Protein AF-A0A7X7E496-F1 (afdb_monomer_lite)

Foldseek 3Di:
DDDCLAAVQVCCVVCLVVVLVVLLVVLQVCCVPVNQPDEDEAEAEPCLCSQQDQSHDVHRDHLLVSLVSLVSSLVSSCVSRVRYAYEYEDPQPDFPVVVVSNCVSVVCLPRHQAYEYDAAQQALPDQGGHDDPDPRGDGLLNCCVPRVHAYEYEHQAHPPGDGPAADCSCLDLVSQQVNLASRHDYYHYPHHDPCVVVSCVVSVVSHDDRPDDPPPPPPPPPVQVVDPVVQDQQWKKFKAFPVGHTPDIDGDDPCPVVVCPVPPDFDTTFMATPVGGNGDRDDDPPPDD

Secondary structure (DSSP, 8-state):
---HHHHHHHHHHHHHHHHHHHHHHHHHHHHHHH-SSS--EEEE-GGGGGGGSTTSTT-PPPHHHHHHHHHHHHHHHHHH-TT-EEEEEP-TTS-HHHHHHHHHHTTHHHH-SEEE--SSB--TTSSBSS--S-TTSPBHHHHHHHH---EEEEESB-GGG-B----GGGG-HHHHHHHHHTTEEEEEESS--TTHHHHHHHHGGGSPPPS--------------S-GGGSPTT-EEEEEETTS-EEEEEE--TTHHHHHHHHS-TTSEEEEETTEEE-----------

pLDDT: mean 82.3, std 18.89, range [28.7, 98.44]

Sequence (289 aa):
ANNLCKKGAGYIRNNRAKILNIYSTYAKGIANTYGSDKPVIWCMEPDYSQYTESTQEGGGISYADAGNLMSDIISTIKKDLPKSMFSMDISPWKDTTWQNNWFTALKLEQNFSFINTSGGSSKAASTYISDDWSNKLPTWAWVMKRWKKPVIADAGYGVNGSGTGHDANWDNVSNLNARITDGVIGVSQYNPKNDWSSTIKSIRSQLRTPGTCPSTSFNHHITIAPKVNQIKNGDLFELIDLKGRVIFSSTMTSNTIPFLQKHYPTGSFFIRSENGVVLQKISIQNNAR

Radius of gyration: 23.93 Å; chains: 1; bounding box: 46×76×45 Å

Structure (mmCIF, N/CA/C/O backbone):
data_AF-A0A7X7E496-F1
#
_entry.id   AF-A0A7X7E496-F1
#
loop_
_atom_site.group_PDB
_atom_site.id
_atom_site.type_symbol
_atom_site.label_atom_id
_atom_site.label_alt_id
_atom_site.label_comp_id
_atom_site.label_asym_id
_atom_site.label_entity_id
_atom_site.label_seq_id
_atom_site.pdbx_PDB_ins_code
_atom_site.Cartn_x
_atom_site.Cartn_y
_atom_site.Cartn_z
_atom_site.occupancy
_atom_site.B_iso_or_equiv
_atom_site.auth_seq_id
_atom_site.auth_comp_id
_atom_site.auth_asym_id
_atom_site.auth_atom_id
_atom_site.pdbx_PDB_model_num
ATOM 1 N N . ALA A 1 1 ? -26.693 17.382 5.753 1.00 49.75 1 ALA A N 1
ATOM 2 C CA . ALA A 1 1 ? -25.950 16.397 4.939 1.00 49.75 1 ALA A CA 1
ATOM 3 C C . ALA A 1 1 ? -24.981 15.617 5.829 1.00 49.75 1 ALA A C 1
ATOM 5 O O . ALA A 1 1 ? -24.241 16.239 6.583 1.00 49.75 1 ALA A O 1
ATOM 6 N N . ASN A 1 2 ? -25.018 14.282 5.794 1.00 55.31 2 ASN A N 1
ATOM 7 C CA . ASN A 1 2 ? -24.042 13.419 6.467 1.00 55.31 2 ASN A CA 1
ATOM 8 C C . ASN A 1 2 ? -22.942 13.078 5.460 1.00 55.31 2 ASN A C 1
ATOM 10 O O . ASN A 1 2 ? -23.141 12.192 4.637 1.00 55.31 2 ASN A O 1
ATOM 14 N N . ASN A 1 3 ? -21.817 13.795 5.491 1.00 79.38 3 ASN A N 1
ATOM 15 C CA . ASN A 1 3 ? -20.628 13.384 4.749 1.00 79.38 3 ASN A CA 1
ATOM 16 C C . ASN A 1 3 ? -19.552 12.904 5.731 1.00 79.38 3 ASN A C 1
ATOM 18 O O . ASN A 1 3 ? -19.416 13.427 6.841 1.00 79.38 3 ASN A O 1
ATOM 22 N N . LEU A 1 4 ? -18.805 11.873 5.338 1.00 84.31 4 LEU A N 1
ATOM 23 C CA . LEU A 1 4 ? -17.705 11.358 6.156 1.00 84.31 4 LEU A CA 1
ATOM 24 C C . LEU A 1 4 ? -16.524 12.339 6.191 1.00 84.31 4 LEU A C 1
ATOM 26 O O . LEU A 1 4 ? -15.750 12.310 7.139 1.00 84.31 4 LEU A O 1
ATOM 30 N N . CYS A 1 5 ? -16.458 13.281 5.245 1.00 84.62 5 CYS A N 1
ATOM 31 C CA . CYS A 1 5 ? -15.452 14.342 5.223 1.00 84.62 5 CYS A CA 1
ATOM 32 C C . CYS A 1 5 ? -15.505 15.247 6.462 1.00 84.62 5 CYS A C 1
ATOM 34 O O . CYS A 1 5 ? -14.471 15.756 6.866 1.00 84.62 5 CYS A O 1
ATOM 36 N N . LYS A 1 6 ? -16.680 15.454 7.076 1.00 89.50 6 LYS A N 1
ATOM 37 C CA . LYS A 1 6 ? -16.829 16.261 8.302 1.00 89.50 6 LYS A CA 1
ATOM 38 C C . LYS A 1 6 ? -17.225 15.449 9.528 1.00 89.50 6 LYS A C 1
ATOM 40 O O . LYS A 1 6 ? -16.908 15.848 10.639 1.00 89.50 6 LYS A O 1
ATOM 45 N N . LYS A 1 7 ? -17.931 14.328 9.355 1.00 93.69 7 LYS A N 1
ATOM 46 C CA . LYS A 1 7 ? -18.482 13.527 10.468 1.00 93.69 7 LYS A CA 1
ATOM 47 C C . LYS A 1 7 ? -17.851 12.140 10.600 1.00 93.69 7 LYS A C 1
ATOM 49 O O . LYS A 1 7 ? -18.351 11.311 11.364 1.00 93.69 7 LYS A O 1
ATOM 54 N N . GLY A 1 8 ? -16.779 11.858 9.863 1.00 94.12 8 GLY A N 1
ATOM 55 C CA . GLY A 1 8 ? -16.139 10.546 9.821 1.00 94.12 8 GLY A CA 1
ATOM 56 C C . GLY A 1 8 ? -15.550 10.123 11.166 1.00 94.12 8 GLY A C 1
ATOM 57 O O . GLY A 1 8 ? -15.771 8.992 11.597 1.00 94.12 8 GLY A O 1
ATOM 58 N N . ALA A 1 9 ? -14.910 11.043 11.895 1.00 95.88 9 ALA A N 1
ATOM 59 C CA . ALA A 1 9 ? -14.392 10.761 13.237 1.00 95.88 9 ALA A CA 1
ATOM 60 C C . ALA A 1 9 ? -15.509 10.363 14.219 1.00 95.88 9 ALA A C 1
ATOM 62 O O . ALA A 1 9 ? -15.407 9.353 14.919 1.00 95.88 9 ALA A O 1
ATOM 63 N N . GLY A 1 10 ? -16.615 11.116 14.233 1.00 95.56 10 GLY A N 1
ATOM 64 C CA . GLY A 1 10 ? -17.798 10.788 15.033 1.00 95.56 10 GLY A CA 1
ATOM 65 C C . GLY A 1 10 ? -18.425 9.449 14.633 1.00 95.56 10 GLY A C 1
ATOM 66 O O . GLY A 1 10 ? -18.800 8.655 15.498 1.00 95.56 10 GLY A O 1
ATOM 67 N N . TYR A 1 11 ? -18.479 9.150 13.331 1.00 95.12 11 TYR A N 1
ATOM 68 C CA . TYR A 1 11 ? -18.955 7.858 12.843 1.00 95.12 11 TYR A CA 1
ATOM 69 C C . TYR A 1 11 ? -18.092 6.704 13.360 1.00 95.12 11 TYR A C 1
ATOM 71 O O . TYR A 1 11 ? -18.645 5.728 13.869 1.00 95.12 11 TYR A O 1
ATOM 79 N N . ILE A 1 12 ? -16.763 6.827 13.288 1.00 95.69 12 ILE A N 1
ATOM 80 C CA . ILE A 1 12 ? -15.816 5.820 13.784 1.00 95.69 12 ILE A CA 1
ATOM 81 C C . ILE A 1 12 ? -16.030 5.545 15.273 1.00 95.69 12 ILE A C 1
ATOM 83 O O . ILE A 1 12 ? -16.186 4.383 15.655 1.00 95.69 12 ILE A O 1
ATOM 87 N N . ARG A 1 13 ? -16.095 6.598 16.100 1.00 94.69 13 ARG A N 1
ATOM 88 C CA . ARG A 1 13 ? -16.313 6.473 17.553 1.00 94.69 13 ARG A CA 1
ATOM 89 C C . ARG A 1 13 ? -17.581 5.678 17.869 1.00 94.69 13 ARG A C 1
ATOM 91 O O . ARG A 1 13 ? -17.553 4.785 18.707 1.00 94.69 13 ARG A O 1
ATOM 98 N N . ASN A 1 14 ? -18.662 5.951 17.141 1.00 96.38 14 ASN A N 1
ATOM 99 C CA . ASN A 1 14 ? -19.983 5.393 17.434 1.00 96.38 14 ASN A CA 1
ATOM 100 C C . ASN A 1 14 ? -20.280 4.063 16.720 1.00 96.38 14 ASN A C 1
ATOM 102 O O . ASN A 1 14 ? -21.251 3.390 17.059 1.00 96.38 14 ASN A O 1
ATOM 106 N N . ASN A 1 15 ? -19.495 3.679 15.707 1.00 96.19 15 ASN A N 1
ATOM 107 C CA . ASN A 1 15 ? -19.813 2.540 14.836 1.00 96.19 15 ASN A CA 1
ATOM 108 C C . ASN A 1 15 ? -18.640 1.571 14.640 1.00 96.19 15 ASN A C 1
ATOM 110 O O . ASN A 1 15 ? -18.662 0.783 13.693 1.00 96.19 15 ASN A O 1
ATOM 114 N N . ARG A 1 16 ? -17.644 1.570 15.536 1.00 95.62 16 ARG A N 1
ATOM 115 C CA . ARG A 1 16 ? -16.479 0.668 15.462 1.00 95.62 16 ARG A CA 1
ATOM 116 C C . ARG A 1 16 ? -16.876 -0.792 15.210 1.00 95.62 16 ARG A C 1
ATOM 118 O O . ARG A 1 16 ? -16.369 -1.404 14.279 1.00 95.62 16 ARG A O 1
ATOM 125 N N . ALA A 1 17 ? -17.843 -1.322 15.962 1.00 97.06 17 ALA A N 1
ATOM 126 C CA . ALA A 1 17 ? -18.319 -2.698 15.787 1.00 97.06 17 ALA A CA 1
ATOM 127 C C . ALA A 1 17 ? -18.897 -2.962 14.383 1.00 97.06 17 ALA A C 1
ATOM 129 O O . ALA A 1 17 ? -18.631 -4.008 13.794 1.00 97.06 17 ALA A O 1
ATOM 130 N N . LYS A 1 18 ? -19.635 -2.000 13.810 1.00 97.50 18 LYS A N 1
ATOM 131 C CA . LYS A 1 18 ? -20.167 -2.119 12.444 1.00 97.50 18 LYS A CA 1
ATOM 132 C C . LYS A 1 18 ? -19.045 -2.130 11.409 1.00 97.50 18 LYS A C 1
ATOM 134 O O . LYS A 1 18 ? -19.090 -2.940 10.491 1.00 97.50 18 LYS A O 1
ATOM 139 N N . ILE A 1 19 ? -18.034 -1.273 11.579 1.00 95.81 19 ILE A N 1
ATOM 140 C CA . ILE A 1 19 ? -16.851 -1.232 10.706 1.00 95.81 19 ILE A CA 1
ATOM 141 C C . ILE A 1 19 ? -16.157 -2.599 10.710 1.00 95.81 19 ILE A C 1
ATOM 143 O O . ILE A 1 19 ? -15.935 -3.177 9.649 1.00 95.81 19 ILE A O 1
ATOM 147 N N . LEU A 1 20 ? -15.883 -3.159 11.892 1.00 97.62 20 LEU A N 1
ATOM 148 C CA . LEU A 1 20 ? -15.247 -4.475 12.009 1.00 97.62 20 LEU A CA 1
ATOM 149 C C . LEU A 1 20 ? -16.110 -5.592 11.404 1.00 97.62 20 LEU A C 1
ATOM 151 O O . LEU A 1 20 ? -15.587 -6.469 10.721 1.00 97.62 20 LEU A O 1
ATOM 155 N N . ASN A 1 21 ? -17.433 -5.542 11.581 1.00 97.56 21 ASN A N 1
ATOM 156 C CA . ASN A 1 21 ? -18.337 -6.528 10.989 1.00 97.56 21 ASN A CA 1
ATOM 157 C C . ASN A 1 21 ? -18.312 -6.516 9.449 1.00 97.56 21 ASN A C 1
ATOM 159 O O . ASN A 1 21 ? -18.389 -7.579 8.831 1.00 97.56 21 ASN A O 1
ATOM 163 N N . ILE A 1 22 ? -18.159 -5.344 8.823 1.00 97.31 22 ILE A N 1
ATOM 164 C CA . ILE A 1 22 ? -17.999 -5.234 7.363 1.00 97.31 22 ILE A CA 1
ATOM 165 C C . ILE A 1 22 ? -16.724 -5.960 6.917 1.00 97.31 22 ILE A C 1
ATOM 167 O O . ILE A 1 22 ? -16.785 -6.815 6.035 1.00 97.31 22 ILE A O 1
ATOM 171 N N . TYR A 1 23 ? -15.590 -5.702 7.574 1.00 97.81 23 TYR A N 1
ATOM 172 C CA . TYR A 1 23 ? -14.334 -6.386 7.251 1.00 97.81 23 TYR A CA 1
ATOM 173 C C . TYR A 1 23 ? -14.397 -7.899 7.497 1.00 97.81 23 TYR A C 1
ATOM 175 O O . TYR A 1 23 ? -13.889 -8.662 6.677 1.00 97.81 23 TYR A O 1
ATOM 183 N N . SER A 1 24 ? -15.067 -8.356 8.562 1.00 97.81 24 SER A N 1
ATOM 184 C CA . SER A 1 24 ? -15.310 -9.794 8.773 1.00 97.81 24 SER A CA 1
ATOM 185 C C . SER A 1 24 ? -16.162 -10.3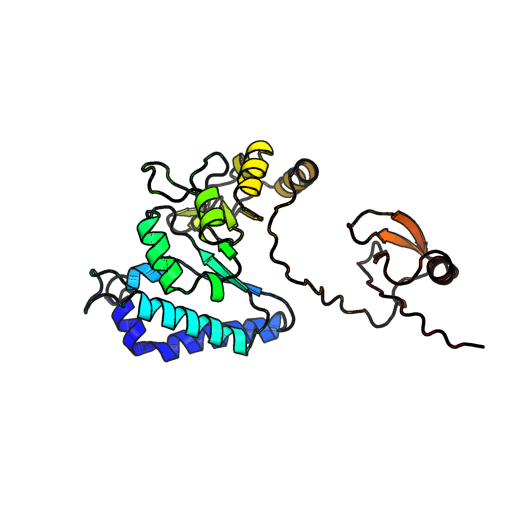93 7.653 1.00 97.81 24 SER A C 1
ATOM 187 O O . SER A 1 24 ? -15.866 -11.482 7.173 1.00 97.81 24 SER A O 1
ATOM 189 N N . THR A 1 25 ? -17.191 -9.678 7.191 1.00 98.00 25 THR A N 1
ATOM 190 C CA . THR A 1 25 ? -18.055 -10.142 6.096 1.00 98.00 25 THR A CA 1
ATOM 191 C C . THR A 1 25 ? -17.259 -10.321 4.803 1.00 98.00 25 THR A C 1
ATOM 193 O O . THR A 1 25 ? -17.363 -11.366 4.160 1.00 98.00 25 THR A O 1
ATOM 196 N N . TYR A 1 26 ? -16.407 -9.354 4.450 1.00 97.75 26 TYR A N 1
ATOM 197 C CA . TYR A 1 26 ? -15.527 -9.473 3.285 1.00 97.75 26 TYR A CA 1
ATOM 198 C C . TYR A 1 26 ? -14.505 -10.602 3.436 1.00 97.75 26 TYR A C 1
ATOM 200 O O . TYR A 1 26 ? -14.337 -11.393 2.508 1.00 97.75 26 TYR A O 1
ATOM 208 N N . ALA A 1 27 ? -13.873 -10.734 4.605 1.00 97.56 27 ALA A N 1
ATOM 209 C CA . ALA A 1 27 ? -12.912 -11.804 4.857 1.00 97.56 27 ALA A CA 1
ATOM 210 C C . ALA A 1 27 ? -13.552 -13.197 4.719 1.00 97.56 27 ALA A C 1
ATOM 212 O O . ALA A 1 27 ? -12.986 -14.061 4.052 1.00 97.56 27 ALA A O 1
ATOM 213 N N . LYS A 1 28 ? -14.768 -13.394 5.247 1.00 96.44 28 LYS A N 1
ATOM 214 C CA . LYS A 1 28 ? -15.547 -14.634 5.076 1.00 96.44 28 LYS A CA 1
ATOM 215 C C . LYS A 1 28 ? -15.914 -14.901 3.623 1.00 96.44 28 LYS A C 1
ATOM 217 O O . LYS A 1 28 ? -15.778 -16.029 3.160 1.00 96.44 28 LYS A O 1
ATOM 222 N N . GLY A 1 29 ? -16.356 -13.879 2.891 1.00 95.25 29 GLY A N 1
ATOM 223 C CA . GLY A 1 29 ? -16.684 -14.012 1.469 1.00 95.25 29 GLY A CA 1
ATOM 224 C C . GLY A 1 29 ? -15.482 -14.468 0.638 1.00 95.25 29 GLY A C 1
ATOM 225 O O . GLY A 1 29 ? -15.593 -15.393 -0.170 1.00 95.25 29 GLY A O 1
ATOM 226 N N . ILE A 1 30 ? -14.313 -13.877 0.895 1.00 94.88 30 ILE A N 1
ATOM 227 C CA . ILE A 1 30 ? -13.053 -14.280 0.265 1.00 94.88 30 ILE A CA 1
ATOM 228 C C . ILE A 1 30 ? -12.668 -15.697 0.698 1.00 94.88 30 ILE A C 1
ATOM 230 O O . ILE A 1 30 ? -12.356 -16.510 -0.166 1.00 94.88 30 ILE A O 1
ATOM 234 N N . ALA A 1 31 ? -12.741 -16.034 1.990 1.00 94.81 31 ALA A N 1
ATOM 235 C CA . ALA A 1 31 ? -12.416 -17.375 2.480 1.00 94.81 31 ALA A CA 1
ATOM 236 C C . ALA A 1 31 ? -13.284 -18.455 1.812 1.00 94.81 31 ALA A C 1
ATOM 238 O O . ALA A 1 31 ? -12.762 -19.484 1.387 1.00 94.81 31 ALA A O 1
ATOM 239 N N . ASN A 1 32 ? -14.581 -18.186 1.642 1.00 92.56 32 ASN A N 1
ATOM 240 C CA . ASN A 1 32 ? -15.525 -19.095 0.990 1.00 92.56 32 ASN A CA 1
ATOM 241 C C . ASN A 1 32 ? -15.266 -19.261 -0.516 1.00 92.56 32 ASN A C 1
ATOM 243 O O . ASN A 1 32 ? -15.559 -20.318 -1.067 1.00 92.56 32 ASN A O 1
ATOM 247 N N . THR A 1 33 ? -14.739 -18.231 -1.186 1.00 93.88 33 THR A N 1
ATOM 248 C CA . THR A 1 33 ? -14.566 -18.227 -2.651 1.00 93.88 33 THR A CA 1
ATOM 249 C C . THR A 1 33 ? -13.158 -18.642 -3.080 1.00 93.88 33 THR A C 1
ATOM 251 O O . THR A 1 33 ? -12.982 -19.399 -4.030 1.00 93.88 33 THR A O 1
ATOM 254 N N . TYR A 1 34 ? -12.137 -18.129 -2.397 1.00 90.62 34 TYR A N 1
ATOM 255 C CA . TYR A 1 34 ? -10.726 -18.272 -2.759 1.00 90.62 34 TYR A CA 1
ATOM 256 C C . TYR A 1 34 ? -9.971 -19.278 -1.875 1.00 90.62 34 TYR A C 1
ATOM 258 O O . TYR A 1 34 ? -8.920 -19.791 -2.281 1.00 90.62 34 TYR A O 1
ATOM 266 N N . GLY A 1 35 ? -10.527 -19.590 -0.700 1.00 91.75 35 GLY A N 1
ATOM 267 C CA . GLY A 1 35 ? -9.878 -20.356 0.360 1.00 91.75 35 GLY A CA 1
ATOM 268 C C . GLY A 1 35 ? -9.180 -19.459 1.387 1.00 91.75 35 GLY A C 1
ATOM 269 O O . GLY A 1 35 ? -8.874 -18.295 1.129 1.00 91.75 35 GLY A O 1
ATOM 270 N N . SER A 1 36 ? -8.918 -20.013 2.571 1.00 91.88 36 SER A N 1
ATOM 271 C CA . SER A 1 36 ? -8.208 -19.343 3.675 1.00 91.88 36 SER A CA 1
ATOM 272 C C . SER A 1 36 ? -6.734 -19.757 3.797 1.00 91.88 36 SER A C 1
ATOM 274 O O . SER A 1 36 ? -5.974 -19.193 4.589 1.00 91.88 36 SER A O 1
ATOM 276 N N . ASP A 1 37 ? -6.307 -20.736 2.999 1.00 87.31 37 ASP A N 1
ATOM 277 C CA . ASP A 1 37 ? -4.960 -21.304 2.976 1.00 87.31 37 ASP A CA 1
ATOM 278 C C . ASP A 1 37 ? -4.016 -20.601 1.988 1.00 87.31 37 ASP A C 1
ATOM 280 O O . ASP A 1 37 ? -2.817 -20.908 1.966 1.00 87.31 37 ASP A O 1
ATOM 284 N N . LYS A 1 38 ? -4.529 -19.647 1.209 1.00 84.00 38 LYS A N 1
ATOM 285 C CA . LYS A 1 38 ? -3.768 -18.835 0.257 1.00 84.00 38 LYS A CA 1
ATOM 286 C C . LYS A 1 38 ? -3.595 -17.407 0.773 1.00 84.00 38 LYS A C 1
ATOM 288 O O . LYS A 1 38 ? -4.498 -16.870 1.413 1.00 84.00 38 LYS A O 1
ATOM 293 N N . PRO A 1 39 ? -2.448 -16.769 0.491 1.00 89.19 39 PRO A N 1
ATOM 294 C CA . PRO A 1 39 ? -2.267 -15.371 0.831 1.00 89.19 39 PRO A CA 1
ATOM 295 C C . PRO A 1 39 ? -3.176 -14.478 -0.018 1.00 89.19 39 PRO A C 1
ATOM 297 O O . PRO A 1 39 ? -3.293 -14.659 -1.230 1.00 89.19 39 PRO A O 1
ATOM 300 N N . VAL A 1 40 ? -3.766 -13.482 0.635 1.00 93.62 40 VAL A N 1
ATOM 301 C CA . VAL A 1 40 ? -4.489 -12.365 0.016 1.00 93.62 40 VAL A CA 1
ATOM 302 C C . VAL A 1 40 ? -3.820 -11.087 0.499 1.00 93.62 40 VAL A C 1
ATOM 304 O O . VAL A 1 40 ? -3.554 -10.956 1.694 1.00 93.62 40 VAL A O 1
ATOM 307 N N . ILE A 1 41 ? -3.512 -10.169 -0.415 1.00 94.00 41 ILE A N 1
ATOM 308 C CA . ILE A 1 41 ? -2.965 -8.859 -0.057 1.00 94.00 41 ILE A CA 1
ATOM 309 C C . ILE A 1 41 ? -4.133 -7.883 0.052 1.00 94.00 41 ILE A C 1
ATOM 311 O O . ILE A 1 41 ? -4.839 -7.648 -0.924 1.00 94.00 41 ILE A O 1
ATOM 315 N N . TRP A 1 42 ? -4.328 -7.325 1.242 1.00 95.50 42 TRP A N 1
ATOM 316 C CA . TRP A 1 42 ? -5.276 -6.244 1.484 1.00 95.50 42 TRP A CA 1
ATOM 317 C C . TRP A 1 42 ? -4.549 -4.909 1.346 1.00 95.50 42 TRP A C 1
ATOM 319 O O . TRP A 1 42 ? -3.677 -4.599 2.160 1.00 95.50 42 TRP A O 1
ATOM 329 N N . CYS A 1 43 ? -4.888 -4.143 0.312 1.00 92.62 43 CYS A N 1
ATOM 330 C CA . CYS A 1 43 ? -4.394 -2.780 0.125 1.00 92.62 43 CYS A CA 1
ATOM 331 C C . CYS A 1 43 ? -5.260 -1.818 0.943 1.00 92.62 43 CYS A C 1
ATOM 333 O O . CYS A 1 43 ? -6.471 -1.744 0.741 1.00 92.62 43 CYS A O 1
ATOM 335 N N . MET A 1 44 ? -4.644 -1.132 1.900 1.00 92.50 44 MET A N 1
ATOM 336 C CA . MET A 1 44 ? -5.314 -0.275 2.872 1.00 92.50 44 MET A CA 1
ATOM 337 C C . MET A 1 44 ? -5.070 1.194 2.521 1.00 92.50 44 MET A C 1
ATOM 339 O O . MET A 1 44 ? -3.923 1.605 2.371 1.00 92.50 44 MET A O 1
ATOM 343 N N . GLU A 1 45 ? -6.146 1.974 2.437 1.00 83.81 45 GLU A N 1
ATOM 344 C CA . GLU A 1 45 ? -6.110 3.386 2.031 1.00 83.81 45 GLU A CA 1
ATOM 345 C C . GLU A 1 45 ? -5.532 4.319 3.117 1.00 83.81 45 GLU A C 1
ATOM 347 O O . GLU A 1 45 ? -5.845 4.148 4.307 1.00 83.81 45 GLU A O 1
ATOM 352 N N . PRO A 1 46 ? -4.769 5.367 2.746 1.00 76.31 46 PRO A N 1
ATOM 353 C CA . PRO A 1 46 ? -4.153 6.290 3.694 1.00 76.31 46 PRO A CA 1
ATOM 354 C C . PRO A 1 46 ? -5.084 7.457 4.037 1.00 76.31 46 PRO A C 1
ATOM 356 O O . PRO A 1 46 ? -4.893 8.132 5.055 1.00 76.31 46 PRO A O 1
ATOM 359 N N . ASP A 1 47 ? -6.136 7.652 3.237 1.00 77.62 47 ASP A N 1
ATOM 360 C CA . ASP A 1 47 ? -7.238 8.589 3.439 1.00 77.62 47 ASP A CA 1
ATOM 361 C C . ASP A 1 47 ? -7.929 8.377 4.784 1.00 77.62 47 ASP A C 1
ATOM 363 O O . ASP A 1 47 ? -8.641 9.251 5.270 1.00 77.62 47 ASP A O 1
ATOM 367 N N . TYR A 1 48 ? -7.671 7.254 5.455 1.00 83.31 48 TYR A N 1
ATOM 368 C CA . TYR A 1 48 ? -8.026 7.055 6.852 1.00 83.31 48 TYR A CA 1
ATOM 369 C C . TYR A 1 48 ? -7.495 8.155 7.787 1.00 83.31 48 TYR A C 1
ATOM 371 O O . TYR A 1 48 ? -8.124 8.482 8.796 1.00 83.31 48 TYR A O 1
ATOM 379 N N . SER A 1 49 ? -6.364 8.765 7.436 1.00 90.88 49 SER A N 1
ATOM 380 C CA . SER A 1 49 ? -5.788 9.889 8.167 1.00 90.88 49 SER A CA 1
ATOM 381 C C . SER A 1 49 ? -6.676 11.136 8.168 1.00 90.88 49 SER A C 1
ATOM 383 O O . SER A 1 49 ? -6.611 11.906 9.126 1.00 90.88 49 SER A O 1
ATOM 385 N N . GLN A 1 50 ? -7.580 11.307 7.195 1.00 91.69 50 GLN A N 1
ATOM 386 C CA . GLN A 1 50 ? -8.509 12.446 7.151 1.00 91.69 50 GLN A CA 1
ATOM 387 C C . GLN A 1 50 ? -9.401 12.516 8.404 1.00 91.69 50 GLN A C 1
ATOM 389 O O . GLN A 1 50 ? -9.811 13.587 8.849 1.00 91.69 50 GLN A O 1
ATOM 394 N N . TYR A 1 51 ? -9.674 11.366 9.028 1.00 94.31 51 TYR A N 1
ATOM 395 C CA . TYR A 1 51 ? -10.494 11.289 10.236 1.00 94.31 51 TYR A CA 1
ATOM 396 C C . TYR A 1 51 ? -9.746 11.730 11.496 1.00 94.31 51 TYR A C 1
ATOM 398 O O . TYR A 1 51 ? -10.353 11.837 12.561 1.00 94.31 51 TYR A O 1
ATOM 406 N N . THR A 1 52 ? -8.445 11.998 11.384 1.00 95.06 52 THR A N 1
ATOM 407 C CA . THR A 1 52 ? -7.621 12.566 12.458 1.00 95.06 52 THR A CA 1
ATOM 408 C C . THR A 1 52 ? -7.527 14.088 12.400 1.00 95.06 52 THR A C 1
ATOM 410 O O . THR A 1 52 ? -7.027 14.712 13.333 1.00 95.06 52 THR A O 1
ATOM 413 N N . GLU A 1 53 ? -8.014 14.704 11.322 1.00 93.25 53 GLU A N 1
ATOM 414 C CA . GLU A 1 53 ? -7.916 16.145 11.126 1.00 93.25 53 GLU A CA 1
ATOM 415 C C . GLU A 1 53 ? -8.822 16.920 12.092 1.00 93.25 53 GLU A C 1
ATOM 417 O O . GLU A 1 53 ? -9.926 16.496 12.442 1.00 93.25 53 GLU A O 1
ATOM 422 N N . SER A 1 54 ? -8.375 18.110 12.502 1.00 93.75 54 SER A N 1
ATOM 423 C CA . SER A 1 54 ? -9.149 19.016 13.363 1.00 93.75 54 SER A CA 1
ATOM 424 C C . SER A 1 54 ? -10.417 19.560 12.694 1.00 93.75 54 SER A C 1
ATOM 426 O O . SER A 1 54 ? -11.293 20.080 13.378 1.00 93.75 54 SER A O 1
ATOM 428 N N . THR A 1 55 ? -10.529 19.416 11.372 1.00 93.25 55 THR A N 1
ATOM 429 C CA . THR A 1 55 ? -11.688 19.791 10.550 1.00 93.25 55 THR A CA 1
ATOM 430 C C . THR A 1 55 ? -12.905 18.884 10.769 1.00 93.25 55 THR A C 1
ATOM 432 O O . THR A 1 55 ? -14.005 19.226 10.329 1.00 93.25 55 THR A O 1
ATOM 435 N N . GLN A 1 56 ? -12.739 17.749 11.457 1.00 95.44 56 GLN A N 1
ATOM 436 C CA . GLN A 1 56 ? -13.839 16.868 11.841 1.00 95.44 56 GLN A CA 1
ATOM 437 C C . GLN A 1 56 ? -14.719 17.512 12.924 1.00 95.44 56 GLN A C 1
ATOM 439 O O . GLN A 1 56 ? -14.235 18.055 13.918 1.00 95.44 56 GLN A O 1
ATOM 444 N N . GLU A 1 57 ? -16.036 17.389 12.780 1.00 93.75 57 GLU A N 1
ATOM 445 C CA . GLU A 1 57 ? -17.008 17.797 13.791 1.00 93.75 57 GLU A CA 1
ATOM 446 C C . GLU A 1 57 ? -16.806 16.990 15.085 1.00 93.75 57 GLU A C 1
ATOM 448 O O . GLU A 1 57 ? -16.760 15.756 15.076 1.00 93.75 57 GLU A O 1
ATOM 453 N N . GLY A 1 58 ? -16.671 17.695 16.212 1.00 92.62 58 GLY A N 1
ATOM 454 C CA . GLY A 1 58 ? -16.304 17.082 17.494 1.00 92.62 58 GLY A CA 1
ATOM 455 C C . GLY A 1 58 ? -14.829 16.664 17.586 1.00 92.62 58 GLY A C 1
ATOM 456 O O . GLY A 1 58 ? -14.473 15.896 18.478 1.00 92.62 58 GLY A O 1
ATOM 457 N N . GLY A 1 59 ? -13.984 17.147 16.670 1.00 95.19 59 GLY A N 1
ATOM 458 C CA . GLY A 1 59 ? -12.551 16.870 16.604 1.00 95.19 59 GLY A CA 1
ATOM 459 C C . GLY A 1 59 ? -12.220 15.526 15.952 1.00 95.19 59 GLY A C 1
ATOM 460 O O . GLY A 1 59 ? -12.985 14.557 16.041 1.00 95.19 59 GLY A O 1
ATOM 461 N N . GLY A 1 60 ? -11.051 15.453 15.313 1.00 96.06 60 GLY A N 1
ATOM 462 C CA . GLY A 1 60 ? -10.508 14.218 14.748 1.00 96.06 60 GLY A CA 1
ATOM 463 C C . GLY A 1 60 ? -10.203 13.165 15.817 1.00 96.06 60 GLY A C 1
ATOM 464 O O . GLY A 1 60 ? -10.039 13.484 16.998 1.00 96.06 60 GLY A O 1
ATOM 465 N N . ILE A 1 61 ? -10.166 11.889 15.431 1.00 96.38 61 ILE A N 1
ATOM 466 C CA . ILE A 1 61 ? -9.633 10.835 16.308 1.00 96.38 61 ILE A CA 1
ATOM 467 C C . ILE A 1 61 ? -8.115 10.996 16.444 1.00 96.38 61 ILE A C 1
ATOM 469 O O . ILE A 1 61 ? -7.455 11.510 15.541 1.00 96.38 61 ILE A O 1
ATOM 473 N N . SER A 1 62 ? -7.539 10.550 17.559 1.00 96.25 62 SER A N 1
ATOM 474 C CA . SER A 1 62 ? -6.083 10.592 17.703 1.00 96.25 62 SER A CA 1
ATOM 475 C C . SER A 1 62 ? -5.407 9.613 16.732 1.00 96.25 62 SER A C 1
ATOM 477 O O . SER A 1 62 ? -6.009 8.632 16.286 1.00 96.25 62 SER A O 1
ATOM 479 N N . TYR A 1 63 ? -4.121 9.826 16.438 1.00 95.75 63 TYR A N 1
ATOM 480 C CA . TYR A 1 63 ? -3.332 8.863 15.657 1.00 95.75 63 TYR A CA 1
ATOM 481 C C . TYR A 1 63 ? -3.296 7.487 16.340 1.00 95.75 63 TYR A C 1
ATOM 483 O O . TYR A 1 63 ? -3.369 6.459 15.669 1.00 95.75 63 TYR A O 1
ATOM 491 N N . ALA A 1 64 ? -3.252 7.459 17.676 1.00 95.75 64 ALA A N 1
ATOM 492 C CA . ALA A 1 64 ? -3.302 6.223 18.449 1.00 95.75 64 ALA A CA 1
ATOM 493 C C . ALA A 1 64 ? -4.636 5.478 18.258 1.00 95.75 64 ALA A C 1
ATOM 495 O O . ALA A 1 64 ? -4.636 4.266 18.043 1.00 95.75 64 ALA A O 1
ATOM 496 N N . ASP A 1 65 ? -5.766 6.190 18.261 1.00 96.06 65 ASP A N 1
ATOM 497 C CA . ASP A 1 65 ? -7.085 5.589 18.021 1.00 96.06 65 ASP A CA 1
ATOM 498 C C . ASP A 1 65 ? -7.214 5.036 16.601 1.00 96.06 65 ASP A C 1
ATOM 500 O O . ASP A 1 65 ? -7.756 3.941 16.412 1.00 96.06 65 ASP A O 1
ATOM 504 N N . ALA A 1 66 ? -6.680 5.761 15.611 1.00 95.69 66 ALA A N 1
ATOM 505 C CA . ALA A 1 66 ? -6.613 5.300 14.227 1.00 95.69 66 ALA A CA 1
ATOM 506 C C . ALA A 1 66 ? -5.768 4.019 14.106 1.00 95.69 66 ALA A C 1
ATOM 508 O O . ALA A 1 66 ? -6.210 3.041 13.501 1.00 95.69 66 ALA A O 1
ATOM 509 N N . GLY A 1 67 ? -4.600 3.980 14.754 1.00 95.31 67 GLY A N 1
ATOM 510 C CA . GLY A 1 67 ? -3.732 2.803 14.812 1.00 95.31 67 GLY A CA 1
ATOM 511 C C . GLY A 1 67 ? -4.364 1.597 15.507 1.00 95.31 67 GLY A C 1
ATOM 512 O O . GLY A 1 67 ? -4.249 0.462 15.030 1.00 95.31 67 GLY A O 1
ATOM 513 N N . ASN A 1 68 ? -5.093 1.828 16.600 1.00 96.12 68 ASN A N 1
ATOM 514 C CA . ASN A 1 68 ? -5.852 0.783 17.282 1.00 96.12 68 ASN A CA 1
ATOM 515 C C . ASN A 1 68 ? -6.962 0.234 16.381 1.00 96.12 68 ASN A C 1
ATOM 517 O O . ASN A 1 68 ? -7.164 -0.974 16.326 1.00 96.12 68 ASN A O 1
ATOM 521 N N . LEU A 1 69 ? -7.683 1.094 15.656 1.00 96.38 69 LEU A N 1
ATOM 522 C CA . LEU A 1 69 ? -8.723 0.641 14.728 1.00 96.38 69 LEU A CA 1
ATOM 523 C C . LEU A 1 69 ? -8.145 -0.150 13.557 1.00 96.38 69 LEU A C 1
ATOM 525 O O . LEU A 1 69 ? -8.663 -1.214 13.232 1.00 96.38 69 LEU A O 1
ATOM 529 N N . MET A 1 70 ? -7.032 0.300 12.982 1.00 96.94 70 MET A N 1
ATOM 530 C CA . MET A 1 70 ? -6.332 -0.461 11.947 1.00 96.94 70 MET A CA 1
ATOM 531 C C . MET A 1 70 ? -5.902 -1.847 12.455 1.00 96.94 70 MET A C 1
ATOM 533 O O . MET A 1 70 ? -6.106 -2.852 11.777 1.00 96.94 70 MET A O 1
ATOM 537 N N . SER A 1 71 ? -5.385 -1.924 13.685 1.00 96.62 71 SER A N 1
ATOM 538 C CA . SER A 1 71 ? -5.010 -3.197 14.318 1.00 96.62 71 SER A CA 1
ATOM 539 C C . SER A 1 71 ? -6.218 -4.125 14.525 1.00 96.62 71 SER A C 1
ATOM 541 O O . SER A 1 71 ? -6.117 -5.329 14.276 1.00 96.62 71 SER A O 1
ATOM 543 N N . ASP A 1 72 ? -7.372 -3.581 14.920 1.00 97.38 72 ASP A N 1
ATOM 544 C CA . ASP A 1 72 ? -8.614 -4.350 15.066 1.00 97.38 72 ASP A CA 1
ATOM 545 C C . ASP A 1 72 ? -9.142 -4.853 13.718 1.00 97.38 72 ASP A C 1
ATOM 547 O O . ASP A 1 72 ? -9.607 -5.991 13.630 1.00 97.38 72 ASP A O 1
ATOM 551 N N . ILE A 1 73 ? -9.054 -4.036 12.663 1.00 97.81 73 ILE A N 1
ATOM 552 C CA . ILE A 1 73 ? -9.436 -4.417 11.295 1.00 97.81 73 ILE A CA 1
ATOM 553 C C . ILE A 1 73 ? -8.572 -5.588 10.823 1.00 97.81 73 ILE A C 1
ATOM 555 O O . ILE A 1 73 ? -9.107 -6.628 10.437 1.00 97.81 73 ILE A O 1
ATOM 559 N N . ILE A 1 74 ? -7.246 -5.464 10.933 1.00 97.50 74 ILE A N 1
ATOM 560 C CA . ILE A 1 74 ? -6.291 -6.517 10.557 1.00 97.50 74 ILE A CA 1
ATOM 561 C C . ILE A 1 74 ? -6.559 -7.800 11.343 1.00 97.50 74 ILE A C 1
ATOM 563 O O . ILE A 1 74 ? -6.644 -8.883 10.762 1.00 97.50 74 ILE A O 1
ATOM 567 N N . SER A 1 75 ? -6.742 -7.686 12.660 1.00 98.00 75 SER A N 1
ATOM 568 C CA . SER A 1 75 ? -7.041 -8.834 13.522 1.00 98.00 75 SER A CA 1
ATOM 569 C C . SER A 1 75 ? -8.370 -9.488 13.153 1.00 98.00 75 SER A C 1
ATOM 5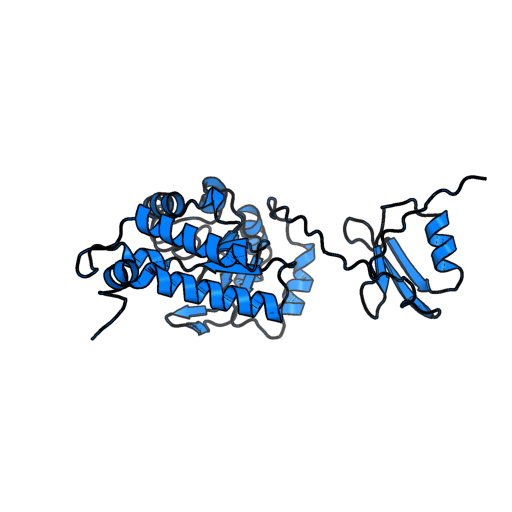71 O O . SER A 1 75 ? -8.487 -10.708 13.189 1.00 98.00 75 SER A O 1
ATOM 573 N N . THR A 1 76 ? -9.368 -8.694 12.767 1.00 98.44 76 THR A N 1
ATOM 574 C CA . THR A 1 76 ? -10.677 -9.190 12.331 1.00 98.44 76 THR A CA 1
ATOM 575 C C . THR A 1 76 ? -10.573 -9.961 11.022 1.00 98.44 76 THR A C 1
ATOM 577 O O . THR A 1 76 ? -11.097 -11.067 10.941 1.00 98.44 76 THR A O 1
ATOM 580 N N . ILE A 1 77 ? -9.847 -9.434 10.035 1.00 98.25 77 ILE A N 1
ATOM 581 C CA . ILE A 1 77 ? -9.617 -10.107 8.749 1.00 98.25 77 ILE A CA 1
ATOM 582 C C . ILE A 1 77 ? -8.862 -11.426 8.954 1.00 98.25 77 ILE A C 1
ATOM 584 O O . ILE A 1 77 ? -9.236 -12.456 8.393 1.00 98.25 77 ILE A O 1
ATOM 588 N N . LYS A 1 78 ? -7.822 -11.423 9.798 1.00 96.56 78 LYS A N 1
ATOM 589 C CA . LYS A 1 78 ? -6.992 -12.609 10.055 1.00 96.56 78 LYS A CA 1
ATOM 590 C C . LYS A 1 78 ? -7.730 -13.762 10.744 1.00 96.56 78 LYS A C 1
ATOM 592 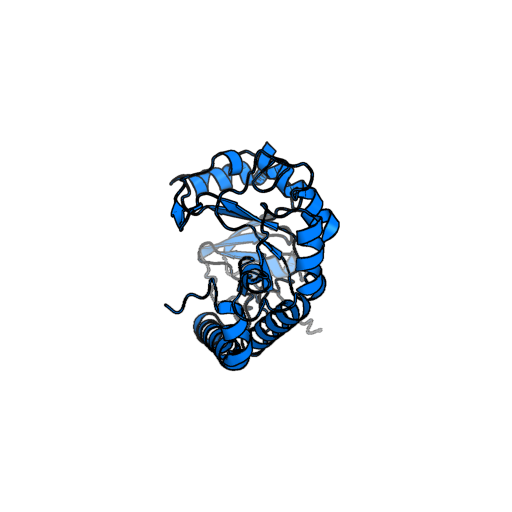O O . LYS A 1 78 ? -7.228 -14.880 10.680 1.00 96.56 78 LYS A O 1
ATOM 597 N N . LYS A 1 79 ? -8.894 -13.534 11.368 1.00 96.69 79 LYS A N 1
ATOM 598 C CA . LYS A 1 79 ? -9.717 -14.621 11.937 1.00 96.69 79 LYS A CA 1
ATOM 599 C C . LYS A 1 79 ? -10.185 -15.600 10.861 1.00 96.69 79 LYS A C 1
ATOM 601 O O . LYS A 1 79 ? -10.126 -16.803 11.081 1.00 96.69 79 LYS A O 1
ATOM 606 N N . ASP A 1 80 ? -10.608 -15.078 9.712 1.00 96.31 80 ASP A N 1
ATOM 607 C CA . ASP A 1 80 ? -11.118 -15.878 8.593 1.00 96.31 80 ASP A CA 1
ATOM 608 C C . ASP A 1 80 ? -10.038 -16.115 7.512 1.00 96.31 80 ASP A C 1
ATOM 610 O O . ASP A 1 80 ? -10.074 -17.114 6.794 1.00 96.31 80 ASP A O 1
ATOM 614 N N . LEU A 1 81 ? -9.037 -15.227 7.416 1.00 96.88 81 LEU A N 1
ATOM 615 C CA . LEU A 1 81 ? -7.944 -15.292 6.438 1.00 96.88 81 LEU A CA 1
ATOM 616 C C . LEU A 1 81 ? -6.561 -15.145 7.109 1.00 96.88 81 LEU A C 1
ATOM 618 O O . LEU A 1 81 ? -5.898 -14.111 6.944 1.00 96.88 81 LEU A O 1
ATOM 622 N N . PRO A 1 82 ? -6.076 -16.159 7.848 1.00 95.81 82 PRO A N 1
ATOM 623 C CA . PRO A 1 82 ? -4.881 -16.050 8.695 1.00 95.81 82 PRO A CA 1
ATOM 624 C C . PRO A 1 82 ? -3.581 -15.799 7.920 1.00 95.81 82 PRO A C 1
ATOM 626 O O . PRO A 1 82 ? -2.627 -15.260 8.481 1.00 95.81 82 PRO A O 1
ATOM 629 N N . LYS A 1 83 ? -3.538 -16.150 6.629 1.00 94.00 83 LYS A N 1
ATOM 630 C CA . LYS A 1 83 ? -2.387 -15.911 5.742 1.00 94.00 83 LYS A CA 1
ATOM 631 C C . LYS A 1 83 ? -2.455 -14.581 4.985 1.00 94.00 83 LYS A C 1
ATOM 633 O O . LYS A 1 83 ? -1.625 -14.344 4.107 1.00 94.00 83 LYS A O 1
ATOM 638 N N . SER A 1 84 ? -3.430 -13.723 5.295 1.00 95.75 84 SER A N 1
ATOM 639 C CA . SER A 1 84 ? -3.517 -12.397 4.680 1.00 95.75 84 SER A CA 1
ATOM 640 C C . SER A 1 84 ? -2.286 -11.558 4.997 1.00 95.75 84 SER A C 1
ATOM 642 O O . SER A 1 84 ? -1.806 -11.513 6.135 1.00 95.75 84 SER A O 1
ATOM 644 N N . MET A 1 85 ? -1.823 -10.855 3.976 1.00 96.25 85 MET A N 1
ATOM 645 C CA . MET A 1 85 ? -0.816 -9.811 4.059 1.00 96.25 85 MET A CA 1
ATOM 646 C C . MET A 1 85 ? -1.487 -8.457 3.859 1.00 96.25 85 MET A C 1
ATOM 648 O O . MET A 1 85 ? -2.565 -8.364 3.275 1.00 96.25 85 MET A O 1
ATOM 652 N N . PHE A 1 86 ? -0.840 -7.405 4.342 1.00 96.50 86 PHE A N 1
ATOM 653 C CA . PHE A 1 86 ? -1.402 -6.060 4.323 1.00 96.50 86 PHE A CA 1
ATOM 654 C C . PHE A 1 86 ? -0.407 -5.108 3.684 1.00 96.50 86 PHE A C 1
ATOM 656 O O . PHE A 1 86 ? 0.790 -5.158 3.984 1.00 96.50 86 PHE A O 1
ATOM 663 N N . SER A 1 87 ? -0.915 -4.255 2.807 1.00 95.81 87 SER A N 1
ATOM 664 C CA . SER A 1 87 ? -0.185 -3.152 2.205 1.00 95.81 87 SER A CA 1
ATOM 665 C C . SER A 1 87 ? -0.803 -1.849 2.683 1.00 95.81 87 SER A C 1
ATOM 667 O O . SER A 1 87 ? -2.024 -1.724 2.671 1.00 95.81 87 SER A O 1
ATOM 669 N N . MET A 1 88 ? 0.015 -0.919 3.164 1.00 95.19 88 MET A N 1
ATOM 670 C CA . MET A 1 88 ? -0.446 0.426 3.504 1.00 95.19 88 MET A CA 1
ATOM 671 C C . MET A 1 88 ? -0.115 1.350 2.349 1.00 95.19 88 MET A C 1
ATOM 673 O O . MET A 1 88 ? 1.045 1.418 1.941 1.00 95.19 88 MET A O 1
ATOM 677 N N . ASP A 1 89 ? -1.106 2.068 1.854 1.00 93.00 89 ASP A N 1
ATOM 678 C CA . ASP A 1 89 ? -0.860 3.093 0.863 1.00 93.00 89 ASP A CA 1
ATOM 679 C C . ASP A 1 89 ? -0.058 4.257 1.464 1.00 93.00 89 ASP A C 1
ATOM 681 O O . ASP A 1 89 ? -0.190 4.618 2.639 1.00 93.00 89 ASP A O 1
ATOM 685 N N . ILE A 1 90 ? 0.806 4.844 0.652 1.00 92.25 90 ILE A N 1
ATOM 686 C CA . ILE A 1 90 ? 1.558 6.037 0.995 1.00 92.25 90 ILE A CA 1
ATOM 687 C C . ILE A 1 90 ? 0.861 7.261 0.420 1.00 92.25 90 ILE A C 1
ATOM 689 O O . ILE A 1 90 ? 0.471 7.277 -0.735 1.00 92.25 90 ILE A O 1
ATOM 693 N N . SER A 1 91 ? 0.765 8.332 1.208 1.00 90.31 91 SER A N 1
ATOM 694 C CA . SER A 1 91 ? 0.333 9.646 0.712 1.00 90.31 91 SER A CA 1
ATOM 695 C C . SER A 1 91 ? 1.540 10.461 0.233 1.00 90.31 91 SER A C 1
ATOM 697 O O . SER A 1 91 ? 2.090 11.225 1.031 1.00 90.31 91 SER A O 1
ATOM 699 N N . PRO A 1 92 ? 2.015 10.341 -1.022 1.00 89.12 92 PRO A N 1
ATOM 700 C CA . PRO A 1 92 ? 3.271 10.961 -1.454 1.00 89.12 92 PRO A CA 1
ATOM 701 C C . PRO A 1 92 ? 3.272 12.495 -1.392 1.00 89.12 92 PRO A C 1
ATOM 703 O O . PRO A 1 92 ? 4.339 13.092 -1.458 1.00 89.12 92 PRO A O 1
ATOM 706 N N . TRP A 1 93 ? 2.107 13.127 -1.227 1.00 87.94 93 TRP A N 1
ATOM 707 C CA . TRP A 1 93 ? 1.938 14.568 -1.012 1.00 87.94 93 TRP A CA 1
ATOM 708 C C . TRP A 1 93 ? 2.156 15.026 0.444 1.00 87.94 93 TRP A C 1
ATOM 710 O O . TRP A 1 93 ? 2.171 16.228 0.714 1.00 87.94 93 TRP A O 1
ATOM 720 N N . LYS A 1 94 ? 2.298 14.105 1.406 1.00 91.50 94 LYS A N 1
ATOM 721 C CA . LYS A 1 94 ? 2.613 14.415 2.811 1.00 91.50 94 LYS A CA 1
ATOM 722 C C . LYS A 1 94 ? 4.110 14.264 3.065 1.00 91.50 94 LYS A C 1
ATOM 724 O O . LYS A 1 94 ? 4.735 13.317 2.590 1.00 91.50 94 LYS A O 1
ATOM 729 N N . ASP A 1 95 ? 4.673 15.179 3.852 1.00 95.12 95 ASP A N 1
ATOM 730 C CA . ASP A 1 95 ? 6.101 15.173 4.163 1.00 95.12 95 ASP A CA 1
ATOM 731 C C . ASP A 1 95 ? 6.538 13.972 5.024 1.00 95.12 95 ASP A C 1
ATOM 733 O O . ASP A 1 95 ? 5.741 13.285 5.666 1.00 95.12 95 ASP A O 1
ATOM 737 N N . THR A 1 96 ? 7.842 13.711 5.049 1.00 95.94 96 THR A N 1
ATOM 738 C CA . THR A 1 96 ? 8.430 12.576 5.776 1.00 95.94 96 THR A CA 1
ATOM 739 C C . THR A 1 96 ? 8.214 12.620 7.295 1.00 95.94 96 THR A C 1
ATOM 741 O O . THR A 1 96 ? 8.205 11.564 7.932 1.00 95.94 96 THR A O 1
ATOM 744 N N . THR A 1 97 ? 7.992 13.794 7.899 1.00 96.56 97 THR A N 1
ATOM 745 C CA . THR A 1 97 ? 7.651 13.917 9.329 1.00 96.56 97 THR A CA 1
ATOM 746 C C . THR A 1 97 ? 6.243 13.399 9.585 1.00 96.56 97 THR A C 1
ATOM 748 O O . THR A 1 97 ? 6.031 12.581 10.483 1.00 96.56 97 THR A O 1
ATOM 751 N N . TRP A 1 98 ? 5.287 13.821 8.761 1.00 94.88 98 TRP A N 1
ATOM 752 C CA . TRP A 1 98 ? 3.920 13.326 8.799 1.00 94.88 98 TRP A CA 1
ATOM 753 C C . TRP A 1 98 ? 3.882 11.810 8.577 1.00 94.88 98 TRP A C 1
ATOM 755 O O . TRP A 1 98 ? 3.281 11.094 9.377 1.00 94.88 98 TRP A O 1
ATOM 765 N N . GLN A 1 99 ? 4.605 11.314 7.564 1.00 95.00 99 GLN A N 1
ATOM 766 C CA . GLN A 1 99 ? 4.693 9.882 7.251 1.00 95.00 99 GLN A CA 1
ATOM 767 C C . GLN A 1 99 ? 5.226 9.076 8.443 1.00 95.00 99 GLN A C 1
ATOM 769 O O . GLN A 1 99 ? 4.668 8.038 8.794 1.00 95.00 99 GLN A O 1
ATOM 774 N N . ASN A 1 100 ? 6.279 9.570 9.108 1.00 96.06 100 ASN A N 1
ATOM 775 C CA . ASN A 1 100 ? 6.826 8.956 10.319 1.00 96.06 100 ASN A CA 1
ATOM 776 C C . ASN A 1 100 ? 5.783 8.832 11.428 1.00 96.06 100 ASN A C 1
ATOM 778 O O . ASN A 1 100 ? 5.621 7.746 11.987 1.00 96.06 100 ASN A O 1
ATOM 782 N N . ASN A 1 101 ? 5.068 9.912 11.732 1.00 95.81 101 ASN A N 1
ATOM 783 C CA . ASN A 1 101 ? 4.067 9.913 12.796 1.00 95.81 101 ASN A CA 1
ATOM 784 C C . ASN A 1 101 ? 2.898 8.978 12.466 1.00 95.81 101 ASN A C 1
ATOM 786 O O . ASN A 1 101 ? 2.480 8.186 13.312 1.00 95.81 101 ASN A O 1
ATOM 790 N N . TRP A 1 102 ? 2.408 9.037 11.229 1.00 95.44 102 TRP A N 1
ATOM 791 C CA . TRP A 1 102 ? 1.274 8.244 10.774 1.00 95.44 102 TRP A CA 1
ATOM 792 C C . TRP A 1 102 ? 1.584 6.744 10.776 1.00 95.44 102 TRP A C 1
ATOM 794 O O . TRP A 1 102 ? 0.929 5.968 11.472 1.00 95.44 102 TRP A O 1
ATOM 804 N N . PHE A 1 103 ? 2.636 6.317 10.079 1.00 95.81 103 PHE A N 1
ATOM 805 C CA . PHE A 1 103 ? 2.985 4.899 9.979 1.00 95.81 103 PHE A CA 1
ATOM 806 C C . PHE A 1 103 ? 3.469 4.299 11.305 1.00 95.81 103 PHE A C 1
ATOM 808 O O . PHE A 1 103 ? 3.211 3.122 11.570 1.00 95.81 103 PHE A O 1
ATOM 815 N N . THR A 1 104 ? 4.094 5.095 12.181 1.00 95.69 104 THR A N 1
ATOM 816 C CA . THR A 1 104 ? 4.407 4.643 13.549 1.00 95.69 104 THR A CA 1
ATOM 817 C C . THR A 1 104 ? 3.124 4.352 14.321 1.00 95.69 104 THR A C 1
ATOM 819 O O . THR A 1 104 ? 3.007 3.293 14.936 1.00 95.69 104 THR A O 1
ATOM 822 N N . ALA A 1 105 ? 2.130 5.241 14.248 1.00 96.00 105 ALA A N 1
ATOM 823 C CA . ALA A 1 105 ? 0.854 5.043 14.926 1.00 96.00 105 ALA A CA 1
ATOM 824 C C . ALA A 1 105 ? 0.095 3.813 14.404 1.00 96.00 105 ALA A C 1
ATOM 826 O O . ALA A 1 105 ? -0.476 3.059 15.192 1.00 96.00 105 ALA A O 1
ATOM 827 N N . LEU A 1 106 ? 0.160 3.551 13.095 1.00 95.38 106 LEU A N 1
ATOM 828 C CA . LEU A 1 106 ? -0.427 2.359 12.474 1.00 95.38 106 LEU A CA 1
ATOM 829 C C . LEU A 1 106 ? 0.325 1.052 12.777 1.00 95.38 106 LEU A C 1
ATOM 831 O O . LEU A 1 106 ? -0.140 -0.022 12.378 1.00 95.38 106 LEU A O 1
ATOM 835 N N . LYS A 1 107 ? 1.461 1.124 13.487 1.00 94.50 107 LYS A N 1
ATOM 836 C CA . LYS A 1 107 ? 2.339 -0.018 13.779 1.00 94.50 107 LYS A CA 1
ATOM 837 C C . LYS A 1 107 ? 2.774 -0.714 12.486 1.00 94.50 107 LYS A C 1
ATOM 839 O O . LYS A 1 107 ? 2.654 -1.932 12.346 1.00 94.50 107 LYS A O 1
ATOM 844 N N . LEU A 1 108 ? 3.228 0.080 11.508 1.00 93.44 108 LEU A N 1
ATOM 845 C CA . LEU A 1 108 ? 3.524 -0.390 10.152 1.00 93.44 108 LEU A CA 1
ATOM 846 C C . LEU A 1 108 ? 4.465 -1.606 10.143 1.00 93.44 108 LEU A C 1
ATOM 848 O O . LEU A 1 108 ? 4.230 -2.580 9.429 1.00 93.44 108 LEU A O 1
ATOM 852 N N . GLU A 1 109 ? 5.513 -1.574 10.965 1.00 90.50 109 GLU A N 1
ATOM 853 C CA . GLU A 1 109 ? 6.513 -2.643 11.033 1.00 90.50 109 GLU A CA 1
ATOM 854 C C . GLU A 1 109 ? 5.915 -3.995 11.450 1.00 90.50 109 GLU A C 1
ATOM 856 O O . GLU A 1 109 ? 6.331 -5.028 10.919 1.00 90.50 109 GLU A O 1
ATOM 861 N N . GLN A 1 110 ? 4.917 -3.984 12.337 1.00 90.50 110 GLN A N 1
ATOM 862 C CA . GLN A 1 110 ? 4.264 -5.171 12.891 1.00 90.50 110 GLN A CA 1
ATOM 863 C C . GLN A 1 110 ? 3.082 -5.643 12.038 1.00 90.50 110 GLN A C 1
ATOM 865 O O . GLN A 1 110 ? 2.868 -6.843 11.866 1.00 90.50 110 GLN A O 1
ATOM 870 N N . ASN A 1 111 ? 2.298 -4.696 11.530 1.00 93.06 111 ASN A N 1
ATOM 871 C CA . ASN A 1 111 ? 0.997 -4.972 10.937 1.00 93.06 111 ASN A CA 1
ATOM 872 C C . ASN A 1 111 ? 1.054 -5.181 9.419 1.00 93.06 111 ASN A C 1
ATOM 874 O O . ASN A 1 111 ? 0.200 -5.881 8.874 1.00 93.06 111 ASN A O 1
ATOM 878 N N . PHE A 1 112 ? 2.056 -4.612 8.741 1.00 95.62 112 PHE A N 1
ATOM 879 C CA . PHE A 1 112 ? 2.088 -4.531 7.284 1.00 95.62 112 PHE A CA 1
ATOM 880 C C . PHE A 1 112 ? 3.286 -5.258 6.679 1.00 95.62 112 PHE A C 1
ATOM 882 O O . PHE A 1 112 ? 4.406 -5.270 7.204 1.00 95.62 112 PHE A O 1
ATOM 889 N N . SER A 1 113 ? 3.024 -5.883 5.538 1.00 95.12 113 SER A N 1
ATOM 890 C CA . SER A 1 113 ? 4.002 -6.607 4.729 1.00 95.12 113 SER A CA 1
ATOM 891 C C . SER A 1 113 ? 4.567 -5.727 3.619 1.00 95.12 113 SER A C 1
ATOM 893 O O . SER A 1 113 ? 5.728 -5.894 3.255 1.00 95.12 113 SER A O 1
ATOM 895 N N . PHE A 1 114 ? 3.763 -4.786 3.123 1.00 95.62 114 PHE A N 1
ATOM 896 C CA . PHE A 1 114 ? 4.085 -3.926 1.992 1.00 95.62 114 PHE A CA 1
ATOM 897 C C . PHE A 1 114 ? 3.703 -2.475 2.281 1.00 95.62 114 PHE A C 1
ATOM 899 O O . PHE A 1 114 ? 2.914 -2.182 3.186 1.00 95.62 114 PHE A O 1
ATOM 906 N N . ILE A 1 115 ? 4.255 -1.587 1.468 1.00 95.31 115 ILE A N 1
ATOM 907 C CA . ILE A 1 115 ? 3.697 -0.262 1.217 1.00 95.31 115 ILE A CA 1
ATOM 908 C C . ILE A 1 115 ? 3.230 -0.265 -0.238 1.00 95.31 115 ILE A C 1
ATOM 910 O O . ILE A 1 115 ? 3.903 -0.849 -1.087 1.00 95.31 115 ILE A O 1
ATOM 914 N N . ASN A 1 116 ? 2.102 0.356 -0.549 1.00 94.12 116 ASN A N 1
ATOM 915 C CA . ASN A 1 116 ? 1.703 0.584 -1.935 1.00 94.12 116 ASN A CA 1
ATOM 916 C C . ASN A 1 116 ? 1.619 2.074 -2.227 1.00 94.12 116 ASN A C 1
ATOM 918 O O . ASN A 1 116 ? 1.641 2.885 -1.308 1.00 94.12 116 ASN A O 1
ATOM 922 N N . THR A 1 117 ? 1.573 2.412 -3.506 1.00 91.69 117 THR A N 1
ATOM 923 C CA . THR A 1 117 ? 1.062 3.702 -3.958 1.00 91.69 117 THR A CA 1
ATOM 924 C C . THR A 1 117 ? -0.368 3.518 -4.464 1.00 91.69 117 THR A C 1
ATOM 926 O O . THR A 1 117 ? -0.764 2.405 -4.833 1.00 91.69 117 THR A O 1
ATOM 929 N N . SER A 1 118 ? -1.145 4.593 -4.424 1.00 83.50 118 SER A N 1
ATOM 930 C CA . SER A 1 118 ? -2.486 4.700 -4.989 1.00 83.50 118 SER A CA 1
ATOM 931 C C . SER A 1 118 ? -2.646 6.079 -5.626 1.00 83.50 118 SER A C 1
ATOM 933 O O . SER A 1 118 ? -1.988 7.049 -5.236 1.00 83.50 118 SER A O 1
ATOM 935 N N . GLY A 1 119 ? -3.540 6.179 -6.607 1.00 75.62 119 GLY A N 1
ATOM 936 C CA . GLY A 1 119 ? -3.828 7.415 -7.337 1.00 75.62 119 GLY A CA 1
ATOM 937 C C . GLY A 1 119 ? -3.161 7.512 -8.711 1.00 75.62 119 GLY A C 1
ATOM 938 O O . GLY A 1 119 ? -3.418 8.480 -9.421 1.00 75.62 119 GLY A O 1
ATOM 939 N N . GLY A 1 120 ? -2.355 6.519 -9.103 1.00 72.69 120 GLY A N 1
ATOM 940 C CA . GLY A 1 120 ? -1.848 6.280 -10.458 1.00 72.69 120 GLY A CA 1
ATOM 941 C C . GLY A 1 120 ? -0.877 7.311 -11.025 1.00 72.69 120 GLY A C 1
ATOM 942 O O . GLY A 1 120 ? -0.557 7.255 -12.214 1.00 72.69 120 GLY A O 1
ATOM 943 N N . SER A 1 121 ? -0.390 8.221 -10.185 1.00 79.25 121 SER A N 1
ATOM 944 C CA . SER A 1 121 ? 0.588 9.251 -10.535 1.00 79.25 121 SER A CA 1
ATOM 945 C C . SER A 1 121 ? 2.008 8.913 -10.075 1.00 79.25 121 SER A C 1
ATOM 947 O O . SER A 1 121 ? 2.866 9.801 -10.045 1.00 79.25 121 SER A O 1
ATOM 949 N N . SER A 1 122 ? 2.276 7.658 -9.686 1.00 90.81 122 SER A N 1
ATOM 950 C CA . SER A 1 122 ? 3.593 7.296 -9.174 1.00 90.81 122 SER A CA 1
ATOM 951 C C . SER A 1 122 ? 4.653 7.331 -10.287 1.00 90.81 122 SER A C 1
ATOM 953 O O . SER A 1 122 ? 4.480 6.776 -11.374 1.00 90.81 122 SER A O 1
ATOM 955 N N . LYS A 1 123 ? 5.759 8.042 -10.048 1.00 92.25 123 LYS A N 1
ATOM 956 C CA . LYS A 1 123 ? 6.722 8.434 -11.085 1.00 92.25 123 LYS A CA 1
ATOM 957 C C . LYS A 1 123 ? 7.907 7.477 -11.160 1.00 92.25 123 LYS A C 1
ATOM 959 O O . LYS A 1 123 ? 8.839 7.554 -10.357 1.00 92.25 123 LYS A O 1
ATOM 964 N N . ALA A 1 124 ? 7.950 6.654 -12.208 1.00 95.19 124 ALA A N 1
ATOM 965 C CA . ALA A 1 124 ? 9.087 5.762 -12.458 1.00 95.19 124 ALA A CA 1
ATOM 966 C C . ALA A 1 124 ? 10.389 6.515 -12.770 1.00 95.19 124 ALA A C 1
ATOM 968 O O . ALA A 1 124 ? 11.467 6.034 -12.433 1.00 95.19 124 ALA A O 1
ATOM 969 N N . ALA A 1 125 ? 10.302 7.690 -13.402 1.00 95.44 125 ALA A N 1
ATOM 970 C CA . ALA A 1 125 ? 11.452 8.485 -13.839 1.00 95.44 125 ALA A CA 1
ATOM 971 C C . ALA A 1 125 ? 11.987 9.465 -12.771 1.00 95.44 125 ALA A C 1
ATOM 973 O O . ALA A 1 125 ? 12.928 10.205 -13.040 1.00 95.44 125 ALA A O 1
ATOM 974 N N . SER A 1 126 ? 11.411 9.486 -11.561 1.00 95.38 126 SER A N 1
ATOM 975 C CA . SER A 1 126 ? 11.789 10.415 -10.482 1.00 95.38 126 SER A CA 1
ATOM 976 C C . SER A 1 126 ? 12.240 9.678 -9.228 1.00 95.38 126 SER A C 1
ATOM 978 O O . SER A 1 126 ? 11.771 8.584 -8.938 1.00 95.38 126 SER A O 1
ATOM 980 N N . THR A 1 127 ? 13.152 10.264 -8.454 1.00 95.62 127 THR A N 1
ATOM 981 C CA . THR A 1 127 ? 13.497 9.744 -7.120 1.00 95.62 127 THR A CA 1
ATOM 982 C C . THR A 1 127 ? 12.359 9.931 -6.115 1.00 95.62 127 THR A C 1
ATOM 984 O O . THR A 1 127 ? 12.279 9.169 -5.149 1.00 95.62 127 THR A O 1
ATOM 987 N N . TYR A 1 128 ? 11.471 10.899 -6.343 1.00 95.75 128 TYR A N 1
ATOM 988 C CA . TYR A 1 128 ? 10.247 11.091 -5.570 1.00 95.75 128 TYR A CA 1
ATOM 989 C C . TYR A 1 128 ? 9.120 10.200 -6.080 1.00 95.75 128 TYR A C 1
ATOM 991 O O . TYR A 1 128 ? 9.073 9.843 -7.257 1.00 95.75 128 TYR A O 1
ATOM 999 N N . ILE A 1 129 ? 8.202 9.854 -5.177 1.00 94.50 129 ILE A N 1
ATOM 1000 C CA . ILE A 1 129 ? 7.116 8.919 -5.485 1.00 94.50 129 ILE A CA 1
ATOM 1001 C C . ILE A 1 129 ? 6.077 9.541 -6.415 1.00 94.50 129 ILE A C 1
ATOM 1003 O O . ILE A 1 129 ? 5.731 8.917 -7.406 1.00 94.50 129 ILE A O 1
ATOM 1007 N N . SER A 1 130 ? 5.602 10.756 -6.134 1.00 89.00 130 SER A N 1
ATOM 1008 C CA . SER A 1 130 ? 4.669 11.485 -7.010 1.00 89.00 130 SER A CA 1
ATOM 1009 C C . SER A 1 130 ? 5.180 12.896 -7.240 1.00 89.00 130 SER A C 1
ATOM 1011 O O . SER A 1 130 ? 5.672 13.209 -8.317 1.00 89.00 130 SER A O 1
ATOM 1013 N N . ASP A 1 131 ? 5.140 13.749 -6.224 1.00 81.31 131 ASP A N 1
ATOM 1014 C CA . ASP A 1 131 ? 5.512 15.154 -6.375 1.00 81.31 131 ASP A CA 1
ATOM 1015 C C . ASP A 1 131 ? 6.940 15.426 -5.903 1.00 81.31 131 ASP A C 1
ATOM 1017 O O . ASP A 1 131 ? 7.489 14.686 -5.091 1.00 81.31 131 ASP A O 1
ATOM 1021 N N . ASP A 1 132 ? 7.534 16.508 -6.397 1.00 85.19 132 ASP A N 1
ATOM 1022 C CA . ASP A 1 132 ? 8.901 16.943 -6.091 1.00 85.19 132 ASP A CA 1
ATOM 1023 C C . ASP A 1 132 ? 8.986 18.439 -5.735 1.00 85.19 132 ASP A C 1
ATOM 1025 O O . ASP A 1 132 ? 10.072 19.014 -5.681 1.00 85.19 132 ASP A O 1
ATOM 1029 N N . TRP A 1 133 ? 7.848 19.069 -5.409 1.00 86.88 133 TRP A N 1
ATOM 1030 C CA . TRP A 1 133 ? 7.788 20.486 -5.021 1.00 86.88 133 TRP A CA 1
ATOM 1031 C C . TRP A 1 133 ? 8.499 20.787 -3.691 1.00 86.88 133 TRP A C 1
ATOM 1033 O O . TRP A 1 133 ? 8.760 21.947 -3.372 1.00 86.88 133 TRP A O 1
ATOM 1043 N N . SER A 1 134 ? 8.828 19.760 -2.899 1.00 91.50 134 SER A N 1
ATOM 1044 C CA . SER A 1 134 ? 9.624 19.893 -1.680 1.00 91.50 134 SER A CA 1
ATOM 1045 C C . SER A 1 134 ? 10.553 18.704 -1.473 1.00 91.50 134 SER A C 1
ATOM 1047 O O . SER A 1 134 ? 10.156 17.548 -1.587 1.00 91.50 134 SER A O 1
ATOM 1049 N N . ASN A 1 135 ? 11.776 18.995 -1.024 1.00 91.75 135 ASN A N 1
ATOM 1050 C CA . ASN A 1 135 ? 12.746 17.987 -0.591 1.00 91.75 135 ASN A CA 1
ATOM 1051 C C . ASN A 1 135 ? 12.347 17.230 0.689 1.00 91.75 135 ASN A C 1
ATOM 1053 O O . ASN A 1 135 ? 13.048 16.305 1.099 1.00 91.75 135 ASN A O 1
ATOM 1057 N N . LYS A 1 136 ? 11.245 17.624 1.335 1.00 94.56 136 LYS A N 1
ATOM 1058 C CA . LYS A 1 136 ? 10.686 16.932 2.500 1.00 94.56 136 LYS A CA 1
ATOM 1059 C C . LYS A 1 136 ? 9.731 15.803 2.115 1.00 94.56 136 LYS A C 1
ATOM 1061 O O . LYS A 1 136 ? 9.324 15.057 3.007 1.00 94.56 136 LYS A O 1
ATOM 1066 N N . LEU A 1 137 ? 9.357 15.692 0.840 1.00 95.00 137 LEU A N 1
ATOM 1067 C CA . LEU A 1 137 ? 8.485 14.635 0.334 1.00 95.00 137 LEU A CA 1
ATOM 1068 C C . LEU A 1 137 ? 9.219 13.287 0.294 1.00 95.00 137 LEU A C 1
ATOM 1070 O O . LEU A 1 137 ? 10.447 13.247 0.166 1.00 95.00 137 LEU A O 1
ATOM 1074 N N . PRO A 1 138 ? 8.494 12.165 0.428 1.00 95.12 138 PRO A N 1
ATOM 1075 C CA . PRO A 1 138 ? 9.106 10.848 0.436 1.00 95.12 138 PRO A CA 1
ATOM 1076 C C . PRO A 1 138 ? 9.691 10.492 -0.937 1.00 95.12 138 PRO A C 1
ATOM 1078 O O . PRO A 1 138 ? 9.019 10.543 -1.970 1.00 95.12 138 PRO A O 1
ATOM 1081 N N . THR A 1 139 ? 10.950 10.058 -0.926 1.00 96.38 139 THR A N 1
ATOM 1082 C CA . THR A 1 139 ? 11.569 9.350 -2.050 1.00 96.38 139 THR A CA 1
ATOM 1083 C C . THR A 1 139 ? 11.347 7.850 -1.920 1.00 96.38 139 THR A C 1
ATOM 1085 O O . THR A 1 139 ? 11.180 7.336 -0.809 1.00 96.38 139 THR A O 1
ATOM 1088 N N . TRP A 1 140 ? 11.415 7.127 -3.039 1.00 95.94 140 TRP A N 1
ATOM 1089 C CA . TRP A 1 140 ? 11.347 5.661 -3.046 1.00 95.94 140 TRP A CA 1
ATOM 1090 C C . TRP A 1 140 ? 12.381 5.053 -2.080 1.00 95.94 140 TRP A C 1
ATOM 1092 O O . TRP A 1 140 ? 12.042 4.284 -1.179 1.00 95.94 140 TRP A O 1
ATOM 1102 N N . ALA A 1 141 ? 13.634 5.510 -2.184 1.00 93.94 141 ALA A N 1
AT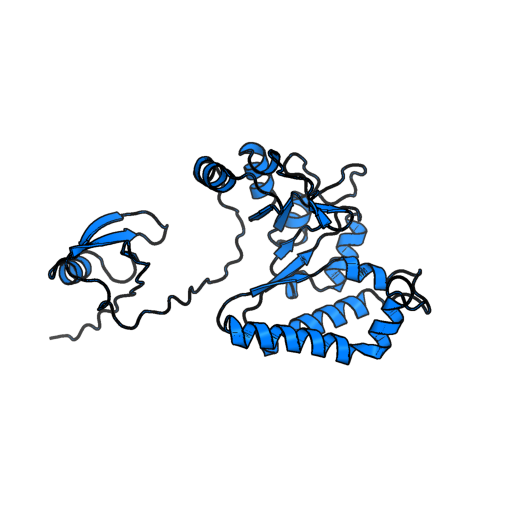OM 1103 C CA . ALA A 1 141 ? 14.733 5.048 -1.343 1.00 93.94 141 ALA A CA 1
ATOM 1104 C C . ALA A 1 141 ? 14.529 5.369 0.146 1.00 93.94 141 ALA A C 1
ATOM 1106 O O . ALA A 1 141 ? 14.892 4.563 1.009 1.00 93.94 141 ALA A O 1
ATOM 1107 N N . TRP A 1 142 ? 13.953 6.533 0.478 1.00 95.44 142 TRP A N 1
ATOM 1108 C CA . TRP A 1 142 ? 13.662 6.893 1.867 1.00 95.44 142 TRP A CA 1
ATOM 1109 C C . TRP A 1 142 ? 12.662 5.921 2.491 1.00 95.44 142 TRP A C 1
ATOM 1111 O O . TRP A 1 142 ? 12.903 5.447 3.604 1.00 95.44 142 TRP A O 1
ATOM 1121 N N . VAL A 1 143 ? 11.594 5.574 1.765 1.00 94.06 143 VAL A N 1
ATOM 1122 C CA . VAL A 1 143 ? 10.563 4.643 2.243 1.00 94.06 143 VAL A CA 1
ATOM 1123 C C . VAL A 1 143 ? 11.182 3.293 2.588 1.00 94.06 143 VAL A C 1
ATOM 1125 O O . VAL A 1 143 ? 11.050 2.825 3.725 1.00 94.06 143 VAL A O 1
ATOM 1128 N N . MET A 1 144 ? 11.938 2.709 1.655 1.00 91.00 144 MET A N 1
ATOM 1129 C CA . MET A 1 144 ? 12.598 1.427 1.889 1.00 91.00 144 MET A CA 1
ATOM 1130 C C . MET A 1 144 ? 13.631 1.521 3.016 1.00 91.00 144 MET A C 1
ATOM 1132 O O . MET A 1 144 ? 13.705 0.637 3.871 1.00 91.00 144 MET A O 1
ATOM 1136 N N . LYS A 1 145 ? 14.412 2.607 3.088 1.00 91.19 145 LYS A N 1
ATOM 1137 C CA . LYS A 1 145 ? 15.404 2.798 4.155 1.00 91.19 145 LYS A CA 1
ATOM 1138 C C . LYS A 1 145 ? 14.749 2.888 5.533 1.00 91.19 145 LYS A C 1
ATOM 1140 O O . LYS A 1 145 ? 15.292 2.285 6.460 1.00 91.19 145 LYS A O 1
ATOM 1145 N N . ARG A 1 146 ? 13.642 3.626 5.664 1.00 93.56 146 ARG A N 1
ATOM 1146 C CA . ARG A 1 146 ? 12.979 3.918 6.941 1.00 93.56 146 ARG A CA 1
ATOM 1147 C C . ARG A 1 146 ? 12.143 2.754 7.455 1.00 93.56 146 ARG A C 1
ATOM 1149 O O . ARG A 1 146 ? 12.213 2.469 8.647 1.00 93.56 146 ARG A O 1
ATOM 1156 N N . TRP A 1 147 ? 11.363 2.122 6.584 1.00 91.62 147 TRP A N 1
ATOM 1157 C CA . TRP A 1 147 ? 10.354 1.137 6.987 1.00 91.62 147 TRP A CA 1
ATOM 1158 C C . TRP A 1 147 ? 10.756 -0.301 6.706 1.00 91.62 147 TRP A C 1
ATOM 1160 O O . TRP A 1 147 ? 10.162 -1.217 7.269 1.00 91.62 147 TRP A O 1
ATOM 1170 N N . LYS A 1 148 ? 11.760 -0.511 5.844 1.00 89.62 148 LYS A N 1
ATOM 1171 C CA . LYS A 1 148 ? 12.220 -1.847 5.434 1.00 89.62 148 LYS A CA 1
ATOM 1172 C C . LYS A 1 148 ? 11.085 -2.709 4.867 1.00 89.62 148 LYS A C 1
ATOM 1174 O O . LYS A 1 148 ? 11.119 -3.933 4.983 1.00 89.62 148 LYS A O 1
ATOM 1179 N N . LYS A 1 149 ? 10.074 -2.067 4.275 1.00 90.25 149 LYS A N 1
ATOM 1180 C CA . LYS A 1 149 ? 8.956 -2.725 3.603 1.00 90.25 149 LYS A CA 1
ATOM 1181 C C . LYS A 1 149 ? 9.097 -2.531 2.095 1.00 90.25 149 LYS A C 1
ATOM 1183 O O . LYS A 1 149 ? 9.334 -1.399 1.670 1.00 90.25 149 LYS A O 1
ATOM 1188 N N . PRO A 1 150 ? 8.950 -3.601 1.301 1.00 93.69 150 PRO A N 1
ATOM 1189 C CA . PRO A 1 150 ? 8.938 -3.487 -0.146 1.00 93.69 150 PRO A CA 1
ATOM 1190 C C . PRO A 1 150 ? 7.708 -2.713 -0.629 1.00 93.69 150 PRO A C 1
ATOM 1192 O O . PRO A 1 150 ? 6.655 -2.735 0.018 1.00 93.69 150 PRO A O 1
ATOM 1195 N N . VAL A 1 151 ? 7.858 -2.050 -1.776 1.00 94.31 151 VAL A N 1
ATOM 1196 C CA . VAL A 1 151 ? 6.849 -1.147 -2.335 1.00 94.31 151 VAL A CA 1
ATOM 1197 C C . VAL A 1 151 ? 6.177 -1.756 -3.569 1.00 94.31 151 VAL A C 1
ATOM 1199 O O . VAL A 1 151 ? 6.852 -2.281 -4.457 1.00 94.31 151 VAL A O 1
ATOM 1202 N N . ILE A 1 152 ? 4.850 -1.672 -3.637 1.00 94.44 152 ILE A N 1
ATOM 1203 C CA . ILE A 1 152 ? 4.045 -1.990 -4.821 1.00 94.44 152 ILE A CA 1
ATOM 1204 C C . ILE A 1 152 ? 3.598 -0.665 -5.443 1.00 94.44 152 ILE A C 1
ATOM 1206 O O . ILE A 1 152 ? 2.801 0.056 -4.851 1.00 94.44 152 ILE A O 1
ATOM 1210 N N . ALA A 1 153 ? 4.139 -0.330 -6.609 1.00 94.44 153 ALA A N 1
ATOM 1211 C CA . ALA A 1 153 ? 3.806 0.901 -7.312 1.00 94.44 153 ALA A CA 1
ATOM 1212 C C . ALA A 1 153 ? 2.515 0.764 -8.139 1.00 94.44 153 ALA A C 1
ATOM 1214 O O . ALA A 1 153 ? 2.084 -0.344 -8.484 1.00 94.44 153 ALA A O 1
ATOM 1215 N N . ASP A 1 154 ? 1.933 1.897 -8.510 1.00 91.19 154 ASP A N 1
ATOM 1216 C CA . ASP A 1 154 ? 0.758 1.993 -9.369 1.00 91.19 154 ASP A CA 1
ATOM 1217 C C . ASP A 1 154 ? 0.895 3.109 -10.416 1.00 91.19 154 ASP A C 1
ATOM 1219 O O . ASP A 1 154 ? 1.599 4.100 -10.225 1.00 91.19 154 ASP A O 1
ATOM 1223 N N . ALA A 1 155 ? 0.237 2.942 -11.556 1.00 90.25 155 ALA A N 1
ATOM 1224 C CA . ALA A 1 155 ? 0.264 3.900 -12.649 1.00 90.25 155 ALA A CA 1
ATOM 1225 C C . ALA A 1 155 ? -1.005 3.819 -13.506 1.00 90.25 155 ALA A C 1
ATOM 1227 O O . ALA A 1 155 ? -1.724 2.814 -13.530 1.00 90.25 155 ALA A O 1
ATOM 1228 N N . GLY A 1 156 ? -1.277 4.892 -14.246 1.00 82.00 156 GLY A N 1
ATOM 1229 C CA . GLY A 1 156 ? -2.369 4.931 -15.221 1.00 82.00 156 GLY A CA 1
ATOM 1230 C C . GLY A 1 156 ? -3.748 5.220 -14.640 1.00 82.00 156 GLY A C 1
ATOM 1231 O O . GLY A 1 156 ? -4.744 5.076 -15.344 1.00 82.00 156 GLY A O 1
ATOM 1232 N N . TYR A 1 157 ? -3.816 5.635 -13.381 1.00 79.19 157 TYR A N 1
ATOM 1233 C CA . TYR A 1 157 ? -5.020 6.133 -12.720 1.00 79.19 157 TYR A CA 1
ATOM 1234 C C . TYR A 1 157 ? -4.811 7.611 -12.362 1.00 79.19 157 TYR A C 1
ATOM 1236 O O . TYR A 1 157 ? -3.682 8.092 -12.298 1.00 79.19 157 TYR A O 1
ATOM 1244 N N . GLY A 1 158 ? -5.893 8.361 -12.220 1.00 72.75 158 GLY A N 1
ATOM 1245 C CA . GLY A 1 158 ? -5.876 9.786 -11.930 1.00 72.75 158 GLY A CA 1
ATOM 1246 C C . GLY A 1 158 ? -6.988 10.171 -10.968 1.00 72.75 158 GLY A C 1
ATOM 1247 O O . GLY A 1 158 ? -7.653 9.330 -10.361 1.00 72.75 158 GLY A O 1
ATOM 1248 N N . VAL A 1 159 ? -7.213 11.476 -10.833 1.00 72.12 159 VAL A N 1
ATOM 1249 C CA . VAL A 1 159 ? -8.217 12.024 -9.912 1.00 72.12 159 VAL A CA 1
ATOM 1250 C C . VAL A 1 159 ? -9.595 11.397 -10.176 1.00 72.12 159 VAL A C 1
ATOM 1252 O O . VAL A 1 159 ? -10.013 11.243 -11.330 1.00 72.12 159 VAL A O 1
ATOM 1255 N N . ASN A 1 160 ? -10.297 11.027 -9.098 1.00 71.00 160 ASN A N 1
ATOM 1256 C CA . ASN A 1 160 ? -11.614 10.366 -9.106 1.00 71.00 160 ASN A CA 1
ATOM 1257 C C . ASN A 1 160 ? -11.677 9.039 -9.882 1.00 71.00 160 ASN A C 1
ATOM 1259 O O . ASN A 1 160 ? -12.759 8.579 -10.244 1.00 71.00 160 ASN A O 1
ATOM 1263 N N . GLY A 1 161 ? -10.529 8.442 -10.178 1.00 72.56 161 GLY A N 1
ATOM 1264 C CA . GLY A 1 161 ? -10.438 7.195 -10.916 1.00 72.56 161 GLY A CA 1
ATOM 1265 C C . GLY A 1 161 ? -10.656 7.218 -12.393 1.00 72.56 161 GLY A C 1
ATOM 1266 O O . GLY A 1 161 ? -10.909 6.183 -13.009 1.00 72.56 161 GLY A O 1
ATOM 1267 N N . SER A 1 162 ? -10.460 8.395 -12.966 1.00 80.69 162 SER A N 1
ATOM 1268 C CA . SER A 1 162 ? -10.179 8.496 -14.384 1.00 80.69 162 SER A CA 1
ATOM 1269 C C . SER A 1 162 ? -8.893 7.741 -14.734 1.00 80.69 162 SER A C 1
ATOM 1271 O O . SER A 1 162 ? -7.905 7.788 -14.006 1.00 80.69 162 SER A O 1
ATOM 1273 N N . GLY A 1 163 ? -8.906 7.031 -15.860 1.00 83.56 163 GLY A N 1
ATOM 1274 C CA . GLY A 1 163 ? -7.685 6.473 -16.428 1.00 83.56 163 GLY A CA 1
ATOM 1275 C C . GLY A 1 163 ? -6.820 7.588 -17.009 1.00 83.56 163 GLY A C 1
ATOM 1276 O O . GLY A 1 163 ? -7.330 8.454 -17.720 1.00 83.56 163 GLY A O 1
ATOM 1277 N N . THR A 1 164 ? -5.518 7.561 -16.737 1.00 85.88 164 THR A N 1
ATOM 1278 C CA . THR A 1 164 ? -4.537 8.508 -17.307 1.00 85.88 164 THR A CA 1
ATOM 1279 C C . THR A 1 164 ? -3.769 7.911 -18.488 1.00 85.88 164 THR A C 1
ATOM 1281 O O . THR A 1 164 ? -2.920 8.569 -19.085 1.00 85.88 164 THR A O 1
ATOM 1284 N N . GLY A 1 165 ? -4.122 6.682 -18.879 1.00 88.19 165 GLY A N 1
ATOM 1285 C CA . GLY A 1 165 ? -3.497 5.957 -19.977 1.00 88.19 165 GLY A CA 1
ATOM 1286 C C . GLY A 1 165 ? -2.259 5.181 -19.541 1.00 88.19 165 GLY A C 1
ATOM 1287 O O . GLY A 1 165 ? -1.986 5.004 -18.357 1.00 88.19 165 GLY A O 1
ATOM 1288 N N . HIS A 1 166 ? -1.531 4.665 -20.527 1.00 91.62 166 HIS A N 1
ATOM 1289 C CA . HIS A 1 166 ? -0.327 3.874 -20.295 1.00 91.62 166 HIS A CA 1
ATOM 1290 C C . HIS A 1 166 ? 0.878 4.759 -19.974 1.00 91.62 166 HIS A C 1
ATOM 1292 O O . HIS A 1 166 ? 1.231 5.613 -20.790 1.00 91.62 166 HIS A O 1
ATOM 1298 N N . ASP A 1 167 ? 1.561 4.507 -18.854 1.00 91.69 167 ASP A N 1
ATOM 1299 C CA . ASP A 1 167 ? 2.802 5.209 -18.516 1.00 91.69 167 ASP A CA 1
ATOM 1300 C C . ASP A 1 167 ? 4.028 4.427 -19.009 1.00 91.69 167 ASP A C 1
ATOM 1302 O O . ASP A 1 167 ? 4.503 3.480 -18.382 1.00 91.69 167 ASP A O 1
ATOM 1306 N N . ALA A 1 168 ? 4.587 4.866 -20.138 1.00 92.81 168 ALA A N 1
ATOM 1307 C CA . ALA A 1 168 ? 5.771 4.247 -20.731 1.00 92.81 168 ALA A CA 1
ATOM 1308 C C . ALA A 1 168 ? 7.040 4.382 -19.865 1.00 92.81 168 ALA A C 1
ATOM 1310 O O . ALA A 1 168 ? 8.013 3.659 -20.092 1.00 92.81 168 ALA A O 1
ATOM 1311 N N . ASN A 1 169 ? 7.062 5.263 -18.857 1.00 94.50 169 ASN A N 1
ATOM 1312 C CA . ASN A 1 169 ? 8.198 5.342 -17.939 1.00 94.50 169 ASN A CA 1
ATOM 1313 C C . ASN A 1 169 ? 8.337 4.071 -17.096 1.00 94.50 169 ASN A C 1
ATOM 1315 O O . ASN A 1 169 ? 9.463 3.731 -16.724 1.00 94.50 169 ASN A O 1
ATOM 1319 N N . TRP A 1 170 ? 7.230 3.367 -16.839 1.00 94.25 170 TRP A N 1
ATOM 1320 C CA . TRP A 1 170 ? 7.199 2.077 -16.148 1.00 94.25 170 TRP A CA 1
ATOM 1321 C C . TRP A 1 170 ? 7.574 0.885 -17.043 1.00 94.25 170 TRP A C 1
ATOM 1323 O O . TRP A 1 170 ? 7.735 -0.218 -16.532 1.00 94.25 170 TRP A O 1
ATOM 1333 N N . ASP A 1 171 ? 7.817 1.100 -18.339 1.00 94.31 171 ASP A N 1
ATOM 1334 C CA . ASP A 1 171 ? 8.396 0.091 -19.241 1.00 94.31 171 ASP A CA 1
ATOM 1335 C C . ASP A 1 171 ? 9.908 0.286 -19.445 1.00 94.31 171 ASP A C 1
ATOM 1337 O O . ASP A 1 171 ? 10.599 -0.568 -20.008 1.00 94.31 171 ASP A O 1
ATOM 1341 N N . ASN A 1 172 ? 10.449 1.426 -19.009 1.00 96.44 172 ASN A N 1
ATOM 1342 C CA . ASN A 1 172 ? 11.849 1.762 -19.211 1.00 96.44 172 ASN A CA 1
ATOM 1343 C C . ASN A 1 172 ? 12.749 0.973 -18.244 1.00 96.44 172 ASN A C 1
ATOM 1345 O O . ASN A 1 172 ? 12.677 1.135 -17.026 1.00 96.44 172 ASN A O 1
ATOM 1349 N N . VAL A 1 173 ? 13.661 0.166 -18.794 1.00 97.00 173 VAL A N 1
ATOM 1350 C CA . VAL A 1 173 ? 14.583 -0.699 -18.032 1.00 97.00 173 VAL A CA 1
ATOM 1351 C C . VAL A 1 173 ? 15.428 0.076 -17.017 1.00 97.00 173 VAL A C 1
ATOM 1353 O O . VAL A 1 173 ? 15.644 -0.411 -15.907 1.00 97.00 173 VAL A O 1
ATOM 1356 N N . SER A 1 174 ? 15.903 1.276 -17.365 1.00 97.50 174 SER A N 1
ATOM 1357 C CA . SER A 1 174 ? 16.710 2.102 -16.457 1.00 97.50 174 SER A CA 1
ATOM 1358 C C . SER A 1 174 ? 15.882 2.575 -15.263 1.00 97.50 174 SER A C 1
ATOM 1360 O O . SER A 1 174 ? 16.307 2.416 -14.117 1.00 97.50 174 SER A O 1
ATOM 1362 N N . ASN A 1 175 ? 14.672 3.080 -15.517 1.00 97.88 175 ASN A N 1
ATOM 1363 C CA . ASN A 1 175 ? 13.745 3.507 -14.468 1.00 97.88 175 ASN A CA 1
ATOM 1364 C C . ASN A 1 175 ? 13.357 2.335 -13.562 1.00 97.88 175 ASN A C 1
ATOM 1366 O O . ASN A 1 175 ? 13.477 2.433 -12.342 1.00 97.88 175 ASN A O 1
ATOM 1370 N N . LEU A 1 176 ? 12.968 1.199 -14.145 1.00 96.25 176 LEU A N 1
ATOM 1371 C CA . LEU A 1 176 ? 12.619 -0.008 -13.397 1.00 96.25 176 LEU A CA 1
ATOM 1372 C C . LEU A 1 176 ? 13.778 -0.486 -12.520 1.00 96.25 176 LEU A C 1
ATOM 1374 O O . LEU A 1 176 ? 13.575 -0.765 -11.343 1.00 96.25 176 LEU A O 1
ATOM 1378 N N . ASN A 1 177 ? 15.004 -0.529 -13.046 1.00 96.31 177 ASN A N 1
ATOM 1379 C CA . ASN A 1 177 ? 16.173 -0.925 -12.262 1.00 96.31 177 ASN A CA 1
ATOM 1380 C C . ASN A 1 177 ? 16.500 0.061 -11.134 1.00 96.31 177 ASN A C 1
ATOM 1382 O O . ASN A 1 177 ? 16.915 -0.381 -10.060 1.00 96.31 177 ASN A O 1
ATOM 1386 N N . ALA A 1 178 ? 16.292 1.365 -11.341 1.00 96.31 178 ALA A N 1
ATOM 1387 C CA . ALA A 1 178 ? 16.418 2.360 -10.279 1.00 96.31 178 ALA A CA 1
ATOM 1388 C C . ALA A 1 178 ? 15.366 2.128 -9.182 1.00 96.31 178 ALA A C 1
ATOM 1390 O O . ALA A 1 178 ? 15.711 2.028 -8.007 1.00 96.31 178 ALA A O 1
ATOM 1391 N N . ARG A 1 179 ? 14.098 1.933 -9.560 1.00 96.00 179 ARG A N 1
ATOM 1392 C CA . ARG A 1 179 ? 13.002 1.677 -8.614 1.00 96.00 179 ARG A CA 1
ATOM 1393 C C . ARG A 1 179 ? 13.145 0.346 -7.876 1.00 96.00 179 ARG A C 1
ATOM 1395 O O . ARG A 1 179 ? 12.885 0.298 -6.678 1.00 96.00 179 ARG A O 1
ATOM 1402 N N . ILE A 1 180 ? 13.642 -0.702 -8.532 1.00 94.88 180 ILE A N 1
ATOM 1403 C CA . ILE A 1 180 ? 13.978 -1.981 -7.885 1.00 94.88 180 ILE A CA 1
ATOM 1404 C C . ILE A 1 180 ? 15.071 -1.789 -6.829 1.00 94.88 180 ILE A C 1
ATOM 1406 O O . ILE A 1 180 ? 14.964 -2.327 -5.726 1.00 94.88 180 ILE A O 1
ATOM 1410 N N . THR A 1 181 ? 16.108 -1.002 -7.132 1.00 92.88 181 THR A N 1
ATOM 1411 C CA . THR A 1 181 ? 17.138 -0.631 -6.148 1.00 92.88 181 THR A CA 1
ATOM 1412 C C . THR A 1 181 ? 16.552 0.162 -4.980 1.00 92.88 181 THR A C 1
ATOM 1414 O O . THR A 1 181 ? 16.963 -0.052 -3.840 1.00 92.88 181 THR A O 1
ATOM 1417 N N . ASP A 1 182 ? 15.552 1.000 -5.241 1.00 94.12 182 ASP A N 1
ATOM 1418 C CA . ASP A 1 182 ? 14.857 1.782 -4.220 1.00 94.12 182 ASP A CA 1
ATOM 1419 C C . ASP A 1 182 ? 13.802 0.983 -3.425 1.00 94.12 182 ASP A C 1
ATOM 1421 O O . ASP A 1 182 ? 13.189 1.532 -2.512 1.00 94.12 182 ASP A O 1
ATOM 1425 N N . GLY A 1 183 ? 13.602 -0.308 -3.720 1.00 92.94 183 GLY A N 1
ATOM 1426 C CA . GLY A 1 183 ? 12.715 -1.205 -2.968 1.00 92.94 183 GLY A CA 1
ATOM 1427 C C . GLY A 1 183 ? 11.348 -1.479 -3.603 1.00 92.94 183 GLY A C 1
ATOM 1428 O O . GLY A 1 183 ? 10.513 -2.127 -2.970 1.00 92.94 183 GLY A O 1
ATOM 1429 N N . VAL A 1 184 ? 11.105 -1.034 -4.838 1.00 94.62 184 VAL A N 1
ATOM 1430 C CA . VAL A 1 184 ? 9.894 -1.389 -5.594 1.00 94.62 184 VAL A CA 1
ATOM 1431 C C . VAL A 1 184 ? 9.989 -2.835 -6.088 1.00 94.62 184 VAL A C 1
ATOM 1433 O O . VAL A 1 184 ? 10.977 -3.232 -6.705 1.00 94.62 184 VAL A O 1
ATOM 1436 N N . ILE A 1 185 ? 8.952 -3.631 -5.826 1.00 93.25 185 ILE A N 1
ATOM 1437 C CA . ILE A 1 185 ? 8.901 -5.062 -6.174 1.00 93.25 185 ILE A CA 1
ATOM 1438 C C . ILE A 1 185 ? 7.824 -5.410 -7.204 1.00 93.25 185 ILE A C 1
ATOM 1440 O O . ILE A 1 185 ? 7.797 -6.533 -7.707 1.00 93.25 185 ILE A O 1
ATOM 1444 N N . GLY A 1 186 ? 6.936 -4.470 -7.514 1.00 91.44 186 GLY A N 1
ATOM 1445 C CA . GLY A 1 186 ? 5.849 -4.660 -8.464 1.00 91.44 186 GLY A CA 1
ATOM 1446 C C . GLY A 1 186 ? 5.254 -3.328 -8.893 1.00 91.44 186 GLY A C 1
ATOM 1447 O O . GLY A 1 186 ? 5.387 -2.335 -8.180 1.00 91.44 186 GLY A O 1
ATOM 1448 N N . VAL A 1 187 ? 4.608 -3.331 -10.055 1.00 91.69 187 VAL A N 1
ATOM 1449 C CA . VAL A 1 187 ? 3.847 -2.202 -10.592 1.00 91.69 187 VAL A CA 1
ATOM 1450 C C . VAL A 1 187 ? 2.479 -2.699 -11.044 1.00 91.69 187 VAL A C 1
ATOM 1452 O O . VAL A 1 187 ? 2.362 -3.778 -11.630 1.00 91.69 187 VAL A O 1
ATOM 1455 N N . SER A 1 188 ? 1.449 -1.916 -10.758 1.00 89.56 188 SER A N 1
ATOM 1456 C CA . SER A 1 188 ? 0.088 -2.121 -11.239 1.00 89.56 188 SER A CA 1
ATOM 1457 C C . SER A 1 188 ? -0.278 -0.997 -12.209 1.00 89.56 188 SER A C 1
ATOM 1459 O O . SER A 1 188 ? -0.213 0.172 -11.859 1.00 89.56 188 SER A O 1
ATOM 1461 N N . GLN A 1 189 ? -0.621 -1.339 -13.451 1.00 89.38 189 GLN A N 1
ATOM 1462 C CA . GLN A 1 189 ? -1.006 -0.372 -14.484 1.00 89.38 189 GLN A CA 1
ATOM 1463 C C . GLN A 1 189 ? -2.503 -0.527 -14.756 1.00 89.38 189 GLN A C 1
ATOM 1465 O O . GLN A 1 189 ? -2.929 -1.598 -15.186 1.00 89.38 189 GLN A O 1
ATOM 1470 N N . TYR A 1 190 ? -3.298 0.520 -14.518 1.00 87.06 190 TYR A N 1
ATOM 1471 C CA . TYR A 1 190 ? -4.755 0.460 -14.707 1.00 87.06 190 TYR A CA 1
ATOM 1472 C C . TYR A 1 190 ? -5.148 0.364 -16.193 1.00 87.06 190 TYR A C 1
ATOM 1474 O O . TYR A 1 190 ? -5.948 -0.489 -16.571 1.00 87.06 190 TYR A O 1
ATOM 1482 N N . ASN A 1 191 ? -4.531 1.184 -17.054 1.00 86.62 191 ASN A N 1
ATOM 1483 C CA . ASN A 1 191 ? -4.733 1.173 -18.510 1.00 86.62 191 ASN A CA 1
ATOM 1484 C C . ASN A 1 191 ? -3.446 0.770 -19.247 1.00 86.62 191 ASN A C 1
ATOM 1486 O O . ASN A 1 191 ? -2.774 1.639 -19.810 1.00 86.62 191 ASN A O 1
ATOM 1490 N N . PRO A 1 192 ? -3.056 -0.515 -19.231 1.00 89.00 192 PRO A N 1
ATOM 1491 C CA . PRO A 1 192 ? -1.885 -0.952 -19.971 1.00 89.00 192 PRO A CA 1
ATOM 1492 C C . PRO A 1 192 ? -2.151 -0.919 -21.477 1.00 89.00 192 PRO A C 1
ATOM 1494 O O . PRO A 1 192 ? -3.285 -1.099 -21.928 1.00 89.00 192 PRO A O 1
ATOM 1497 N N . LYS A 1 193 ? -1.099 -0.730 -22.279 1.00 90.25 193 LYS A N 1
ATOM 1498 C CA . LYS A 1 193 ? -1.192 -0.951 -23.729 1.00 90.25 193 LYS A CA 1
ATOM 1499 C C . LYS A 1 193 ? -1.502 -2.417 -24.047 1.00 90.25 193 LYS A C 1
ATOM 1501 O O . LYS A 1 193 ? -1.137 -3.324 -23.300 1.00 90.25 193 LYS A O 1
ATOM 1506 N N . ASN A 1 194 ? -2.102 -2.656 -25.213 1.00 93.62 194 ASN A N 1
ATOM 1507 C CA . ASN A 1 194 ? -2.429 -4.007 -25.690 1.00 93.62 194 ASN A CA 1
ATOM 1508 C C . ASN A 1 194 ? -1.199 -4.927 -25.796 1.00 93.62 194 ASN A C 1
ATOM 1510 O O . ASN A 1 194 ? -1.319 -6.142 -25.659 1.00 93.62 194 ASN A O 1
ATOM 1514 N N . ASP A 1 195 ? -0.016 -4.360 -26.028 1.00 91.12 195 ASP A N 1
ATOM 1515 C CA . ASP A 1 195 ? 1.255 -5.075 -26.136 1.00 91.12 195 ASP A CA 1
ATOM 1516 C C . ASP A 1 195 ? 2.031 -5.156 -24.812 1.00 91.12 195 ASP A C 1
ATOM 1518 O O . ASP A 1 195 ? 3.121 -5.728 -24.784 1.00 91.12 195 ASP A O 1
ATOM 1522 N N . TRP A 1 196 ? 1.478 -4.659 -23.697 1.00 91.88 196 TRP A N 1
ATOM 1523 C CA . TRP A 1 196 ? 2.212 -4.544 -22.435 1.00 91.88 196 TRP A CA 1
ATOM 1524 C C . TRP A 1 196 ? 2.761 -5.886 -21.942 1.00 91.88 196 TRP A C 1
ATOM 1526 O O . TRP A 1 196 ? 3.900 -5.961 -21.494 1.00 91.88 196 TRP A O 1
ATOM 1536 N N . SER A 1 197 ? 2.020 -6.987 -22.117 1.00 90.69 197 SER A N 1
ATOM 1537 C CA . SER A 1 197 ? 2.525 -8.329 -21.779 1.00 90.69 197 SER A CA 1
ATOM 1538 C C . SER A 1 197 ? 3.803 -8.688 -22.550 1.00 90.69 197 SER A C 1
ATOM 1540 O O . SER A 1 197 ? 4.735 -9.250 -21.973 1.00 90.69 197 SER A O 1
ATOM 1542 N N . SER A 1 198 ? 3.869 -8.353 -23.840 1.00 92.94 198 SER A N 1
ATOM 1543 C CA . SER A 1 198 ? 5.046 -8.588 -24.683 1.00 92.94 198 SER A CA 1
ATOM 1544 C C . SER A 1 198 ? 6.207 -7.680 -24.279 1.00 92.94 198 SER A C 1
ATOM 1546 O O . SER A 1 198 ? 7.338 -8.156 -24.182 1.00 92.94 198 SER A O 1
ATOM 1548 N N . THR A 1 199 ? 5.923 -6.415 -23.962 1.00 92.81 199 THR A N 1
ATOM 1549 C CA . THR A 1 199 ? 6.905 -5.456 -23.436 1.00 92.81 199 THR A CA 1
ATOM 1550 C C . THR A 1 199 ? 7.512 -5.942 -22.121 1.00 92.81 199 THR A C 1
ATOM 1552 O O . THR A 1 199 ? 8.730 -6.053 -22.008 1.00 92.81 199 THR A O 1
ATOM 1555 N N . ILE A 1 200 ? 6.693 -6.339 -21.144 1.00 91.44 200 ILE A N 1
ATOM 1556 C CA . ILE A 1 200 ? 7.186 -6.850 -19.857 1.00 91.44 200 ILE A CA 1
ATOM 1557 C C . ILE A 1 200 ? 8.004 -8.137 -20.041 1.00 91.44 200 ILE A C 1
ATOM 1559 O O . ILE A 1 200 ? 9.045 -8.306 -19.401 1.00 91.44 200 ILE A O 1
ATOM 1563 N N . LYS A 1 201 ? 7.585 -9.039 -20.941 1.00 92.00 201 LYS A N 1
ATOM 1564 C CA . LYS A 1 201 ? 8.349 -10.256 -21.262 1.00 92.00 201 LYS A CA 1
ATOM 1565 C C . LYS A 1 201 ? 9.723 -9.938 -21.857 1.00 92.00 201 LYS A C 1
ATOM 1567 O O . LYS A 1 201 ? 10.694 -10.581 -21.462 1.00 92.00 201 LYS A O 1
ATOM 1572 N N . SER A 1 202 ? 9.823 -8.966 -22.766 1.00 93.88 202 SER A N 1
ATOM 1573 C CA . SER A 1 202 ? 11.084 -8.635 -23.447 1.00 93.88 202 SER A CA 1
ATOM 1574 C C . SER A 1 202 ? 12.095 -7.933 -22.533 1.00 93.88 202 SER A C 1
ATOM 1576 O O . SER A 1 202 ? 13.302 -8.145 -22.666 1.00 93.88 202 SER A O 1
ATOM 1578 N N . ILE A 1 203 ? 11.624 -7.146 -21.562 1.00 94.50 203 ILE A N 1
ATOM 1579 C CA . ILE A 1 203 ? 12.506 -6.441 -20.624 1.00 94.50 203 ILE A CA 1
ATOM 1580 C C . ILE A 1 203 ? 12.900 -7.287 -19.411 1.00 94.50 203 ILE A C 1
ATOM 1582 O O . ILE A 1 203 ? 13.888 -6.973 -18.751 1.00 94.50 203 ILE A O 1
ATOM 1586 N N . ARG A 1 204 ? 12.174 -8.373 -19.102 1.00 91.94 204 ARG A N 1
ATOM 1587 C CA . ARG A 1 204 ? 12.329 -9.122 -17.842 1.00 91.94 204 ARG A CA 1
ATOM 1588 C C . ARG A 1 204 ? 13.760 -9.584 -17.558 1.00 91.94 204 ARG A C 1
ATOM 1590 O O . ARG A 1 204 ? 14.194 -9.491 -16.414 1.00 91.94 204 ARG A O 1
ATOM 1597 N N . SER A 1 205 ? 14.483 -10.077 -18.562 1.00 92.88 205 SER A N 1
ATOM 1598 C CA . SER A 1 205 ? 15.867 -10.559 -18.410 1.00 92.88 205 SER A CA 1
ATOM 1599 C C . SER A 1 205 ? 16.881 -9.446 -18.120 1.00 92.88 205 SER A C 1
ATOM 1601 O O . SER A 1 205 ? 17.991 -9.732 -17.684 1.00 92.88 205 SER A O 1
ATOM 1603 N N . GLN A 1 206 ? 16.499 -8.186 -18.337 1.00 94.88 206 GLN A N 1
ATOM 1604 C CA . GLN A 1 206 ? 17.328 -6.996 -18.133 1.00 94.88 206 GLN A CA 1
ATOM 1605 C C . GLN A 1 206 ? 17.111 -6.368 -16.745 1.00 94.88 206 GLN A C 1
ATOM 1607 O O . GLN A 1 206 ? 17.814 -5.429 -16.359 1.00 94.88 206 GLN A O 1
ATOM 1612 N N . LEU A 1 207 ? 16.113 -6.855 -15.999 1.00 92.69 207 LEU A N 1
ATOM 1613 C CA . LEU A 1 207 ? 15.755 -6.327 -14.690 1.00 92.69 207 LEU A CA 1
ATOM 1614 C C . LEU A 1 207 ? 16.566 -6.992 -13.579 1.00 92.69 207 LEU A C 1
ATOM 1616 O O . LEU A 1 207 ? 16.799 -8.202 -13.565 1.00 92.69 207 LEU A O 1
ATOM 1620 N N . ARG A 1 208 ? 16.943 -6.184 -12.593 1.00 88.94 208 ARG A N 1
ATOM 1621 C CA . ARG A 1 208 ? 17.539 -6.644 -11.341 1.00 88.94 208 ARG A CA 1
ATOM 1622 C C . ARG A 1 208 ? 16.538 -7.487 -10.555 1.00 88.94 208 ARG A C 1
ATOM 1624 O O . ARG A 1 208 ? 15.328 -7.287 -10.619 1.00 88.94 208 ARG A O 1
ATOM 1631 N N . THR A 1 209 ? 17.061 -8.405 -9.750 1.00 84.25 209 THR A N 1
ATOM 1632 C CA . THR A 1 209 ? 16.249 -9.076 -8.728 1.00 84.25 209 THR A CA 1
ATOM 1633 C C . THR A 1 209 ? 16.114 -8.143 -7.522 1.00 84.25 209 THR A C 1
ATOM 1635 O O . THR A 1 209 ? 17.142 -7.660 -7.040 1.00 84.25 209 THR A O 1
ATOM 1638 N N . PRO A 1 210 ? 14.897 -7.867 -7.019 1.00 78.12 210 PRO A N 1
ATOM 1639 C CA . PRO A 1 210 ? 14.730 -7.057 -5.819 1.00 78.12 210 PRO A CA 1
ATOM 1640 C C . PRO A 1 210 ? 15.451 -7.668 -4.615 1.00 78.12 210 PRO A C 1
ATOM 1642 O O . PRO A 1 210 ? 15.354 -8.867 -4.364 1.00 78.12 210 PRO A O 1
ATOM 1645 N N . GLY A 1 211 ? 16.155 -6.836 -3.843 1.00 67.00 211 GLY A N 1
ATOM 1646 C CA . GLY A 1 211 ? 16.928 -7.294 -2.679 1.00 67.00 211 GLY A CA 1
ATOM 1647 C C . GLY A 1 211 ? 16.070 -7.733 -1.487 1.00 67.00 211 GLY A C 1
ATOM 1648 O O . GLY A 1 211 ? 16.563 -8.408 -0.590 1.00 67.00 211 GLY A O 1
ATOM 1649 N N . THR A 1 212 ? 14.787 -7.363 -1.477 1.00 65.38 212 THR A N 1
ATOM 1650 C CA . THR A 1 212 ? 13.816 -7.751 -0.448 1.00 65.38 212 THR A CA 1
ATOM 1651 C C . THR A 1 212 ? 12.496 -8.131 -1.108 1.00 65.38 212 THR A C 1
ATOM 1653 O O . THR A 1 212 ? 11.611 -7.309 -1.306 1.00 65.38 212 THR A O 1
ATOM 1656 N N . CYS A 1 213 ? 12.345 -9.399 -1.468 1.00 56.97 213 CYS A N 1
ATOM 1657 C CA . CYS A 1 213 ? 11.012 -9.982 -1.553 1.00 56.97 213 CYS A CA 1
ATOM 1658 C C . CYS A 1 213 ? 10.697 -10.508 -0.153 1.00 56.97 213 CYS A C 1
ATOM 1660 O O . CYS A 1 213 ? 11.571 -11.162 0.426 1.00 56.97 213 CYS A O 1
ATOM 1662 N N . PRO A 1 214 ? 9.511 -10.241 0.429 1.00 51.75 214 PRO A N 1
ATOM 1663 C CA . PRO A 1 214 ? 9.154 -10.905 1.666 1.00 51.75 214 PRO A CA 1
ATOM 1664 C C . PRO A 1 214 ? 9.315 -12.393 1.405 1.00 51.75 214 PRO A C 1
ATOM 1666 O O . PRO A 1 214 ? 8.759 -12.908 0.427 1.00 51.75 214 PRO A O 1
ATOM 1669 N N . SER A 1 215 ? 10.053 -13.078 2.275 1.00 41.75 215 SER A N 1
ATOM 1670 C CA . SER A 1 215 ? 9.929 -14.516 2.426 1.00 41.75 215 SER A CA 1
ATOM 1671 C C . SER A 1 215 ? 8.541 -14.788 2.999 1.00 41.75 215 SER A C 1
ATOM 1673 O O . SER A 1 215 ? 8.341 -15.321 4.082 1.00 41.75 215 SER A O 1
ATOM 1675 N N . THR A 1 216 ? 7.526 -14.527 2.184 1.00 40.31 216 THR A N 1
ATOM 1676 C CA . THR A 1 216 ? 6.622 -15.613 1.926 1.00 40.31 216 THR A CA 1
ATOM 1677 C C . THR A 1 216 ? 7.554 -16.761 1.550 1.00 40.31 216 THR A C 1
ATOM 1679 O O . THR A 1 216 ? 8.037 -16.907 0.431 1.00 40.31 216 THR A O 1
ATOM 1682 N N . SER A 1 217 ? 7.792 -17.642 2.508 1.00 32.44 217 SER A N 1
ATOM 1683 C CA . SER A 1 217 ? 7.448 -19.008 2.216 1.00 32.44 217 SER A CA 1
ATOM 1684 C C . SER A 1 217 ? 6.029 -18.965 1.626 1.00 32.44 217 SER A C 1
ATOM 1686 O O . SER A 1 217 ? 5.047 -19.351 2.249 1.00 32.44 217 SER A O 1
ATOM 1688 N N . PHE A 1 218 ? 5.942 -18.604 0.339 1.00 33.94 218 PHE A N 1
ATOM 1689 C CA . PHE A 1 218 ? 5.354 -19.485 -0.621 1.00 33.94 218 PHE A CA 1
ATOM 1690 C C . PHE A 1 218 ? 6.103 -20.824 -0.426 1.00 33.94 218 PHE A C 1
ATOM 1692 O O . PHE A 1 218 ? 6.781 -21.334 -1.306 1.00 33.94 218 PHE A O 1
ATOM 1699 N N . ASN A 1 219 ? 5.797 -21.510 0.682 1.00 30.31 219 ASN A N 1
ATOM 1700 C CA . ASN A 1 219 ? 4.942 -22.650 0.519 1.00 30.31 219 ASN A CA 1
ATOM 1701 C C . ASN A 1 219 ? 3.848 -22.150 -0.429 1.00 30.31 219 ASN A C 1
ATOM 1703 O O . ASN A 1 219 ? 2.758 -21.757 -0.021 1.00 30.31 219 ASN A O 1
ATOM 1707 N N . HIS A 1 220 ? 4.141 -22.167 -1.737 1.00 31.14 220 HIS A N 1
ATOM 1708 C CA . HIS A 1 220 ? 3.229 -22.834 -2.606 1.00 31.14 220 HIS A CA 1
ATOM 1709 C C . HIS A 1 220 ? 2.828 -24.024 -1.732 1.00 31.14 220 HIS A C 1
ATOM 1711 O O . HIS A 1 220 ? 3.616 -24.944 -1.506 1.00 31.14 220 HIS A O 1
ATOM 1717 N N . HIS A 1 221 ? 1.618 -23.990 -1.184 1.00 29.94 221 HIS A N 1
ATOM 1718 C CA . HIS A 1 221 ? 0.825 -25.183 -1.287 1.00 29.94 221 HIS A CA 1
ATOM 1719 C C . HIS A 1 221 ? 0.751 -25.420 -2.798 1.00 29.94 221 HIS A C 1
ATOM 1721 O O . HIS A 1 221 ? -0.198 -25.082 -3.488 1.00 29.94 221 HIS A O 1
ATOM 1727 N N . ILE A 1 222 ? 1.874 -25.920 -3.326 1.00 33.25 222 ILE A N 1
ATOM 1728 C CA . ILE A 1 222 ? 1.946 -27.100 -4.109 1.00 33.25 222 ILE A CA 1
ATOM 1729 C C . ILE A 1 222 ? 0.938 -27.979 -3.402 1.00 33.25 222 ILE A C 1
ATOM 1731 O O . ILE A 1 222 ? 1.228 -28.592 -2.373 1.00 33.25 222 ILE A O 1
ATOM 1735 N N . THR A 1 223 ? -0.299 -27.926 -3.880 1.00 30.73 223 THR A N 1
ATOM 1736 C CA . THR A 1 223 ? -1.139 -29.091 -3.800 1.00 30.73 223 THR A CA 1
ATOM 1737 C C . THR A 1 223 ? -0.247 -30.149 -4.410 1.00 30.73 223 THR A C 1
ATOM 1739 O O . THR A 1 223 ? 0.010 -30.138 -5.614 1.00 30.73 223 THR A O 1
ATOM 1742 N N . ILE A 1 224 ? 0.372 -30.952 -3.547 1.00 36.62 224 ILE A N 1
ATOM 1743 C CA . ILE A 1 224 ? 0.972 -32.199 -3.959 1.00 36.62 224 ILE A CA 1
ATOM 1744 C C . ILE A 1 224 ? -0.236 -32.894 -4.552 1.00 36.62 224 ILE A C 1
ATOM 1746 O O . ILE A 1 224 ? -1.107 -33.348 -3.809 1.00 36.62 224 ILE A O 1
ATOM 1750 N N . ALA A 1 225 ? -0.376 -32.840 -5.879 1.00 34.12 225 ALA A N 1
ATOM 1751 C CA . ALA A 1 225 ? -1.335 -33.681 -6.549 1.00 34.12 225 ALA A CA 1
ATOM 1752 C C . ALA A 1 225 ? -0.983 -35.072 -6.022 1.00 34.12 225 ALA A C 1
ATOM 1754 O O . ALA A 1 225 ? 0.173 -35.483 -6.167 1.00 34.12 225 ALA A O 1
ATOM 1755 N N . PRO A 1 226 ? -1.895 -35.783 -5.343 1.00 36.44 226 PRO A N 1
ATOM 1756 C CA . PRO A 1 226 ? -1.530 -37.016 -4.652 1.00 36.44 226 PRO A CA 1
ATOM 1757 C C . PRO A 1 226 ? -1.009 -38.105 -5.603 1.00 36.44 226 PRO A C 1
ATOM 1759 O O . PRO A 1 226 ? -0.687 -39.204 -5.165 1.00 36.44 226 PRO A O 1
ATOM 1762 N N . LYS A 1 227 ? -0.999 -37.847 -6.919 1.00 41.75 227 LYS A N 1
ATOM 1763 C CA . LYS A 1 227 ? -0.762 -38.816 -7.973 1.00 41.75 227 LYS A CA 1
ATOM 1764 C C . LYS A 1 227 ? -0.057 -38.157 -9.166 1.00 41.75 227 LYS A C 1
ATOM 1766 O O . LYS A 1 227 ? -0.628 -37.300 -9.829 1.00 41.75 227 LYS A O 1
ATOM 1771 N N . VAL A 1 228 ? 1.136 -38.659 -9.491 1.00 47.16 228 VAL A N 1
ATOM 1772 C CA . VAL A 1 228 ? 1.842 -38.492 -10.788 1.00 47.16 228 VAL A CA 1
ATOM 1773 C C . VAL A 1 228 ? 1.010 -39.026 -11.958 1.00 47.16 228 VAL A C 1
ATOM 1775 O O . VAL A 1 228 ? 1.274 -38.738 -13.117 1.00 47.16 228 VAL A O 1
ATOM 1778 N N . ASN A 1 229 ? -0.041 -39.782 -11.645 1.00 49.12 229 ASN A N 1
ATOM 1779 C CA . ASN A 1 229 ? -0.887 -40.538 -12.557 1.00 49.12 229 ASN A CA 1
ATOM 1780 C C . ASN A 1 229 ? -1.693 -39.672 -13.551 1.00 49.12 229 ASN A C 1
ATOM 1782 O O . ASN A 1 229 ? -2.530 -40.216 -14.265 1.00 49.12 229 ASN A O 1
ATOM 1786 N N . GLN A 1 230 ? -1.500 -38.350 -13.574 1.00 51.72 230 GLN A N 1
ATOM 1787 C CA . GLN A 1 230 ? -2.097 -37.455 -14.569 1.00 51.72 230 GLN A CA 1
ATOM 1788 C C . GLN A 1 230 ? -1.193 -37.204 -15.782 1.00 51.72 230 GLN A C 1
ATOM 1790 O O . GLN A 1 230 ? -1.709 -36.782 -16.811 1.00 51.72 230 GLN A O 1
ATOM 1795 N N . ILE A 1 231 ? 0.110 -37.490 -15.686 1.00 56.88 231 ILE A N 1
ATOM 1796 C CA . ILE A 1 231 ? 1.028 -37.389 -16.822 1.00 56.88 231 ILE A CA 1
ATOM 1797 C C . ILE A 1 231 ? 0.981 -38.708 -17.597 1.00 56.88 231 ILE A C 1
ATOM 1799 O O . ILE A 1 231 ? 1.262 -39.776 -17.043 1.00 56.88 231 ILE A O 1
ATOM 1803 N N . LYS A 1 232 ? 0.583 -38.648 -18.864 1.00 65.38 232 LYS A N 1
ATOM 1804 C CA . LYS A 1 232 ? 0.409 -39.813 -19.733 1.00 65.38 232 LYS A CA 1
ATOM 1805 C C . LYS A 1 232 ? 1.680 -40.089 -20.530 1.00 65.38 232 LYS A C 1
ATOM 1807 O O . LYS A 1 232 ? 2.481 -39.201 -20.808 1.00 65.38 232 LYS A O 1
ATOM 1812 N N . ASN A 1 233 ? 1.848 -41.348 -20.928 1.00 74.19 233 ASN A N 1
ATOM 1813 C CA . ASN A 1 233 ? 2.827 -41.708 -21.949 1.00 74.19 233 ASN A CA 1
ATOM 1814 C C . ASN A 1 233 ? 2.533 -40.891 -23.222 1.00 74.19 233 ASN A C 1
ATOM 1816 O O . ASN A 1 233 ? 1.392 -40.892 -23.684 1.00 74.19 233 ASN A O 1
ATOM 1820 N N . GLY A 1 234 ? 3.532 -40.190 -23.752 1.00 73.81 234 GLY A N 1
ATOM 1821 C CA . GLY A 1 234 ? 3.388 -39.262 -24.875 1.00 73.81 234 GLY A CA 1
ATOM 1822 C C . GLY A 1 234 ? 3.296 -37.778 -24.498 1.00 73.81 234 GLY A C 1
ATOM 1823 O O . GLY A 1 234 ? 3.466 -36.943 -25.382 1.00 73.81 234 GLY A O 1
ATOM 1824 N N . ASP A 1 235 ? 3.092 -37.422 -23.225 1.00 73.44 235 ASP A N 1
ATOM 1825 C CA . ASP A 1 235 ? 3.052 -36.012 -22.816 1.00 73.44 235 ASP A CA 1
ATOM 1826 C C . ASP A 1 235 ? 4.450 -35.378 -22.864 1.00 73.44 235 ASP A C 1
ATOM 1828 O O . ASP A 1 235 ? 5.429 -35.970 -22.403 1.00 73.44 235 ASP A O 1
ATOM 1832 N N . LEU A 1 236 ? 4.551 -34.145 -23.364 1.00 75.50 236 LEU A N 1
ATOM 1833 C CA . LEU A 1 236 ? 5.773 -33.351 -23.239 1.00 75.50 236 LEU A CA 1
ATOM 1834 C C . LEU A 1 236 ? 5.950 -32.866 -21.796 1.00 75.50 236 LEU A C 1
ATOM 1836 O O . LEU A 1 236 ? 4.993 -32.446 -21.131 1.00 75.50 236 LEU A O 1
ATOM 1840 N N . PHE A 1 237 ? 7.190 -32.932 -21.312 1.00 74.31 237 PHE A N 1
ATOM 1841 C CA . PHE A 1 237 ? 7.568 -32.457 -19.990 1.00 74.31 237 PHE A CA 1
ATOM 1842 C C . PHE A 1 237 ? 8.921 -31.747 -19.978 1.00 74.31 237 PHE A C 1
ATOM 1844 O O . PHE A 1 237 ? 9.812 -32.031 -20.778 1.00 74.31 237 PHE A O 1
ATOM 1851 N N . GLU A 1 238 ? 9.097 -30.878 -18.988 1.00 78.06 238 GLU A N 1
ATOM 1852 C CA . GLU A 1 238 ? 10.352 -30.214 -18.658 1.00 78.06 238 GLU A CA 1
ATOM 1853 C C . GLU A 1 238 ? 10.744 -30.491 -17.210 1.00 78.06 238 GLU A C 1
ATOM 1855 O O . GLU A 1 238 ? 9.921 -30.422 -16.296 1.00 78.06 238 GLU A O 1
ATOM 1860 N N . LEU A 1 239 ? 12.028 -30.758 -17.003 1.00 75.38 239 LEU A N 1
ATOM 1861 C CA . LEU A 1 239 ? 12.681 -30.808 -15.708 1.00 75.38 239 LEU A CA 1
ATOM 1862 C C . LEU A 1 239 ? 13.220 -29.415 -15.382 1.00 75.38 239 LEU A C 1
ATOM 1864 O O . LEU A 1 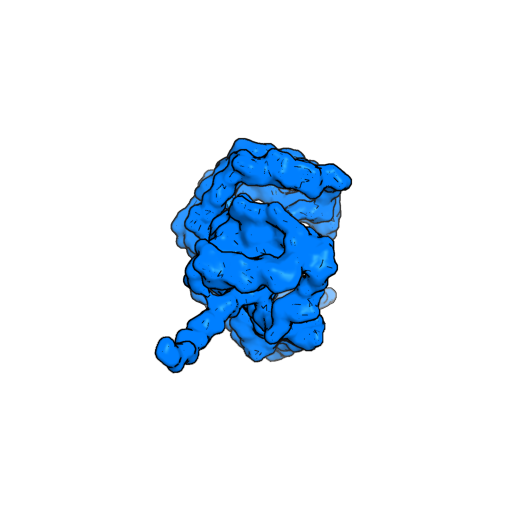239 ? 13.997 -28.865 -16.160 1.00 75.38 239 LEU A O 1
ATOM 1868 N N . ILE A 1 240 ? 12.837 -28.842 -14.248 1.00 71.88 240 ILE A N 1
ATOM 1869 C CA . ILE A 1 240 ? 13.187 -27.466 -13.874 1.00 71.88 240 ILE A CA 1
ATOM 1870 C C . ILE A 1 240 ? 13.931 -27.481 -12.538 1.00 71.88 240 ILE A C 1
ATOM 1872 O O . ILE A 1 240 ? 13.490 -28.142 -11.604 1.00 71.88 240 ILE A O 1
ATOM 1876 N N . ASP A 1 241 ? 15.049 -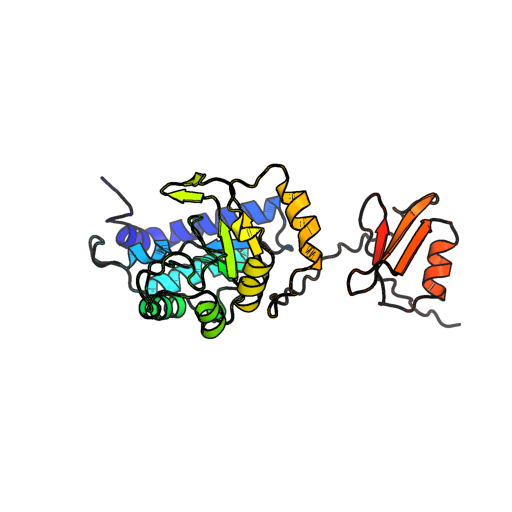26.769 -12.414 1.00 68.69 241 ASP A N 1
ATOM 1877 C CA . ASP A 1 241 ? 15.780 -26.673 -11.147 1.00 68.69 241 ASP A CA 1
ATOM 1878 C C . ASP A 1 241 ? 15.091 -25.743 -10.127 1.00 68.69 241 ASP A C 1
ATOM 1880 O O . ASP A 1 241 ? 14.139 -25.023 -10.433 1.00 68.69 241 ASP A O 1
ATOM 1884 N N . LEU A 1 242 ? 15.612 -25.709 -8.896 1.00 64.25 242 LEU A N 1
ATOM 1885 C CA . LEU A 1 242 ? 15.102 -24.840 -7.822 1.00 64.25 242 LEU A CA 1
ATOM 1886 C C . LEU A 1 242 ? 15.184 -23.331 -8.129 1.00 64.25 242 LEU A C 1
ATOM 1888 O O . LEU A 1 242 ? 14.587 -22.530 -7.413 1.00 64.25 242 LEU A O 1
ATOM 1892 N N . LYS A 1 243 ? 15.919 -22.930 -9.171 1.00 64.69 243 LYS A N 1
ATOM 1893 C CA . LYS A 1 243 ? 16.054 -21.543 -9.636 1.00 64.69 243 LYS A CA 1
ATOM 1894 C C . LYS A 1 243 ? 15.165 -21.249 -10.852 1.00 64.69 243 LYS A C 1
ATOM 1896 O O . LYS A 1 243 ? 15.251 -20.155 -11.404 1.00 64.69 243 LYS A O 1
ATOM 1901 N N . GLY A 1 244 ? 14.318 -22.194 -11.268 1.00 62.78 244 GLY A N 1
ATOM 1902 C CA . GLY A 1 244 ? 13.397 -22.027 -12.392 1.00 62.78 244 GLY A CA 1
ATOM 1903 C C . GLY A 1 244 ? 14.026 -22.257 -13.769 1.00 62.78 244 GLY A C 1
ATOM 1904 O O . GLY A 1 244 ? 13.411 -21.908 -14.775 1.00 62.78 244 GLY A O 1
ATOM 1905 N N . ARG A 1 245 ? 15.236 -22.823 -13.849 1.00 67.19 245 ARG A N 1
ATOM 1906 C CA . ARG A 1 245 ? 15.915 -23.103 -15.123 1.00 67.19 245 ARG A CA 1
ATOM 1907 C C . ARG A 1 245 ? 15.524 -24.479 -15.642 1.00 67.19 245 ARG A C 1
ATOM 1909 O O . ARG A 1 245 ? 15.569 -25.446 -14.885 1.00 67.19 245 ARG A O 1
ATOM 1916 N N . VAL A 1 246 ? 15.198 -24.578 -16.930 1.00 76.06 246 VAL A N 1
ATOM 1917 C CA . VAL A 1 246 ? 14.964 -25.869 -17.591 1.00 76.06 246 VAL A CA 1
ATOM 1918 C C . VAL A 1 246 ? 16.293 -26.618 -17.677 1.00 76.06 246 VAL A C 1
ATOM 1920 O O . VAL A 1 246 ? 17.239 -26.158 -18.309 1.00 76.06 246 VAL A O 1
ATOM 1923 N N . ILE A 1 247 ? 16.363 -27.757 -16.997 1.00 75.56 247 ILE A N 1
ATOM 1924 C CA . ILE A 1 247 ? 17.494 -28.685 -17.018 1.00 75.56 247 ILE A CA 1
ATOM 1925 C C . ILE A 1 247 ? 17.414 -29.554 -18.278 1.00 75.56 247 ILE A C 1
ATOM 1927 O O . ILE A 1 247 ? 18.431 -29.826 -18.908 1.00 75.56 247 ILE A O 1
ATOM 1931 N N . PHE A 1 248 ? 16.208 -30.012 -18.622 1.00 76.94 248 PHE A N 1
ATOM 1932 C CA . PHE A 1 248 ? 15.963 -30.952 -19.714 1.00 76.94 248 PHE A CA 1
ATOM 1933 C C . PHE A 1 248 ? 14.483 -30.950 -20.110 1.00 76.94 248 PHE A C 1
ATOM 1935 O O . PHE A 1 248 ? 13.629 -30.720 -19.257 1.00 76.94 248 PHE A O 1
ATOM 1942 N N . SER A 1 249 ? 14.172 -31.246 -21.370 1.00 79.62 249 SER A N 1
ATOM 1943 C CA . SER A 1 249 ? 12.808 -31.452 -21.863 1.00 79.62 249 SER A CA 1
ATOM 1944 C C . SER A 1 249 ? 12.725 -32.735 -22.684 1.00 79.62 249 SER A C 1
ATOM 1946 O O . SER A 1 249 ? 13.662 -33.084 -23.405 1.00 79.62 249 SER A O 1
ATOM 1948 N N . SER A 1 250 ? 11.629 -33.479 -22.550 1.00 80.00 250 SER A N 1
ATOM 1949 C CA . SER A 1 250 ? 11.417 -34.717 -23.304 1.00 80.00 250 SER A CA 1
ATOM 1950 C C . SER A 1 250 ? 9.954 -35.137 -23.314 1.00 80.00 250 SER A C 1
ATOM 1952 O O . SER A 1 250 ? 9.084 -34.448 -22.787 1.00 80.00 250 SER A O 1
ATOM 1954 N N . THR A 1 251 ? 9.687 -36.287 -23.918 1.00 82.06 251 THR A N 1
ATOM 1955 C CA . THR A 1 251 ? 8.384 -36.935 -23.934 1.00 82.06 251 THR A CA 1
ATOM 1956 C C . THR A 1 251 ? 8.339 -37.992 -22.836 1.00 82.06 251 THR A C 1
ATOM 1958 O O . THR A 1 251 ? 9.281 -38.764 -22.637 1.00 82.06 251 THR A O 1
ATOM 1961 N N . MET A 1 252 ? 7.245 -38.028 -22.089 1.00 76.56 252 MET A N 1
ATOM 1962 C CA . MET A 1 252 ? 7.012 -39.015 -21.048 1.00 76.56 252 MET A CA 1
ATOM 1963 C C . MET A 1 252 ? 6.871 -40.398 -21.660 1.00 76.56 252 MET A C 1
ATOM 1965 O O . MET A 1 252 ? 6.066 -40.613 -22.557 1.00 76.56 252 MET A O 1
ATOM 1969 N N . THR A 1 253 ? 7.642 -41.339 -21.132 1.00 79.56 253 THR A N 1
ATOM 1970 C CA . THR A 1 253 ? 7.573 -42.762 -21.451 1.00 79.56 253 THR A CA 1
ATOM 1971 C C . THR A 1 253 ? 7.334 -43.550 -20.170 1.00 79.56 253 THR A C 1
ATOM 1973 O O . THR A 1 253 ? 7.521 -43.034 -19.063 1.00 79.56 253 THR A O 1
ATOM 1976 N N . SER A 1 254 ? 7.007 -44.836 -20.294 1.00 73.69 254 SER A N 1
ATOM 1977 C CA . SER A 1 254 ? 6.938 -45.747 -19.142 1.00 73.69 254 SER A CA 1
ATOM 1978 C C . SER A 1 254 ? 8.242 -45.807 -18.330 1.00 73.69 254 SER A C 1
ATOM 1980 O O . SER A 1 254 ? 8.211 -46.157 -17.154 1.00 73.69 254 SER A O 1
ATOM 1982 N N . ASN A 1 255 ? 9.378 -45.433 -18.930 1.00 75.31 255 ASN A N 1
ATOM 1983 C CA . ASN A 1 255 ? 10.700 -45.470 -18.302 1.00 75.31 255 ASN A CA 1
ATOM 1984 C C . ASN A 1 255 ? 11.147 -44.122 -17.722 1.00 75.31 255 ASN A C 1
ATOM 1986 O O . ASN A 1 255 ? 12.161 -44.069 -17.027 1.00 75.31 255 ASN A O 1
ATOM 1990 N N . THR A 1 256 ? 10.409 -43.036 -17.967 1.00 73.00 256 THR A N 1
ATOM 1991 C CA . THR A 1 256 ? 10.827 -41.688 -17.565 1.00 73.00 256 THR A CA 1
ATOM 1992 C C . THR A 1 256 ? 10.897 -41.540 -16.045 1.00 73.00 256 THR A C 1
ATOM 1994 O O . THR A 1 256 ? 11.907 -41.074 -15.529 1.00 73.00 256 THR A O 1
ATOM 1997 N N . ILE A 1 257 ? 9.880 -41.989 -15.300 1.00 67.94 257 ILE A N 1
ATOM 1998 C CA . ILE A 1 257 ? 9.886 -41.894 -13.828 1.00 67.94 257 ILE A CA 1
ATOM 1999 C C . ILE A 1 257 ? 11.010 -42.743 -13.198 1.00 67.94 257 ILE A C 1
ATOM 2001 O O . ILE A 1 257 ? 11.781 -42.180 -12.416 1.00 67.94 257 ILE A O 1
ATOM 2005 N N . PRO A 1 258 ? 11.197 -44.031 -13.564 1.00 68.38 258 PRO A N 1
ATOM 2006 C CA . PRO A 1 258 ? 12.348 -44.814 -13.107 1.00 68.38 258 PRO A CA 1
ATOM 2007 C C . PRO A 1 258 ? 13.703 -44.175 -13.444 1.00 68.38 258 PRO A C 1
ATOM 2009 O O . PRO A 1 258 ? 14.610 -44.160 -12.611 1.00 68.38 258 PRO A O 1
ATOM 2012 N N . PHE A 1 259 ? 13.847 -43.614 -14.650 1.00 74.19 259 PHE A N 1
ATOM 2013 C CA . PHE A 1 259 ? 15.063 -42.913 -15.059 1.00 74.19 259 PHE A CA 1
ATOM 2014 C C . PHE A 1 259 ? 15.341 -41.702 -14.164 1.00 74.19 259 PHE A C 1
ATOM 2016 O O . PHE A 1 259 ? 16.461 -41.558 -13.671 1.00 74.19 259 PHE A O 1
ATOM 2023 N N . LEU A 1 260 ? 14.330 -40.863 -13.916 1.00 71.81 260 LEU A N 1
ATOM 2024 C CA . LEU A 1 260 ? 14.475 -39.667 -13.090 1.00 71.81 260 LEU A CA 1
ATOM 2025 C C . LEU A 1 260 ? 14.830 -40.020 -11.640 1.00 71.81 260 LEU A C 1
ATOM 2027 O O . LEU A 1 260 ? 15.731 -39.412 -11.071 1.00 71.81 260 LEU A O 1
ATOM 2031 N N . GLN A 1 261 ? 14.197 -41.050 -11.073 1.00 66.94 261 GLN A N 1
ATOM 2032 C CA . GLN A 1 261 ? 14.494 -41.539 -9.721 1.00 66.94 261 GLN A CA 1
ATOM 2033 C C . GLN A 1 261 ? 15.924 -42.073 -9.576 1.00 66.94 261 GLN A C 1
ATOM 2035 O O . GLN A 1 261 ? 16.527 -41.927 -8.515 1.00 66.94 261 GLN A O 1
ATOM 2040 N N . LYS A 1 262 ? 16.474 -42.683 -10.634 1.00 68.56 262 LYS A N 1
ATOM 2041 C CA . LYS A 1 262 ? 17.840 -43.221 -10.637 1.00 68.56 262 LYS A CA 1
ATOM 2042 C C . LYS A 1 262 ? 18.911 -42.134 -10.771 1.00 68.56 262 LYS A C 1
ATOM 2044 O O . LYS A 1 262 ? 19.982 -42.279 -10.191 1.00 68.56 262 LYS A O 1
ATOM 2049 N N . HIS A 1 263 ? 18.653 -41.087 -11.556 1.00 71.44 263 HIS A N 1
ATOM 2050 C CA . HIS A 1 263 ? 19.685 -40.116 -11.946 1.00 71.44 263 HIS A CA 1
ATOM 2051 C C . HIS A 1 263 ? 19.606 -38.782 -11.203 1.00 71.44 263 HIS A C 1
ATOM 2053 O O . HIS A 1 263 ? 20.592 -38.048 -11.186 1.00 71.44 263 HIS A O 1
ATOM 2059 N N . TYR A 1 264 ? 18.474 -38.467 -10.573 1.00 65.94 264 TYR A N 1
ATOM 2060 C CA . TYR A 1 264 ? 18.298 -37.214 -9.852 1.00 65.94 264 TYR A CA 1
ATOM 2061 C C . TYR A 1 264 ? 17.905 -37.496 -8.394 1.00 65.94 264 TYR A C 1
ATOM 2063 O O . TYR A 1 264 ? 16.763 -37.883 -8.130 1.00 65.94 264 TYR A O 1
ATOM 2071 N N . PRO A 1 265 ? 18.834 -37.323 -7.432 1.00 56.56 265 PRO A N 1
ATOM 2072 C CA . PRO A 1 265 ? 18.552 -37.556 -6.023 1.00 56.56 265 PRO A CA 1
ATOM 2073 C C . PRO A 1 265 ? 17.467 -36.612 -5.487 1.00 56.56 265 PRO A C 1
ATOM 2075 O O . PRO A 1 265 ? 17.153 -35.558 -6.046 1.00 56.56 265 PRO A O 1
ATOM 2078 N N . THR A 1 266 ? 16.874 -37.030 -4.374 1.00 52.78 266 THR A N 1
ATOM 2079 C CA . THR A 1 266 ? 15.733 -36.408 -3.705 1.00 52.78 266 THR A CA 1
ATOM 2080 C C . THR A 1 266 ? 15.922 -34.896 -3.503 1.00 52.78 266 THR A C 1
ATOM 2082 O O . THR A 1 266 ? 16.840 -34.471 -2.807 1.00 52.78 266 THR A O 1
ATOM 2085 N N . GLY A 1 267 ? 15.004 -34.079 -4.038 1.00 51.53 267 GLY A N 1
ATOM 2086 C CA . GLY A 1 267 ? 14.869 -32.656 -3.680 1.00 51.53 267 GLY A CA 1
ATOM 2087 C C . GLY A 1 267 ? 15.465 -31.618 -4.639 1.00 51.53 267 GLY A C 1
ATOM 2088 O O . GLY A 1 267 ? 15.524 -30.449 -4.265 1.00 51.53 267 GLY A O 1
ATOM 2089 N N . SER A 1 268 ? 15.886 -31.989 -5.852 1.00 52.97 268 SER A N 1
ATOM 2090 C CA . SER A 1 268 ? 16.638 -31.068 -6.728 1.00 52.97 268 SER A CA 1
ATOM 2091 C C . SER A 1 268 ? 15.893 -30.507 -7.949 1.00 52.97 268 SER A C 1
ATOM 2093 O O . SER A 1 268 ? 16.503 -29.753 -8.707 1.00 52.97 268 SER A O 1
ATOM 2095 N N . PHE A 1 269 ? 14.613 -30.832 -8.175 1.00 60.59 269 PHE A N 1
ATOM 2096 C CA . PHE A 1 269 ? 13.926 -30.445 -9.417 1.00 60.59 269 PHE A CA 1
ATOM 2097 C C . PHE A 1 269 ? 12.387 -30.467 -9.340 1.00 60.59 269 PHE A C 1
ATOM 2099 O O . PHE A 1 269 ? 11.797 -31.076 -8.448 1.00 60.59 269 PHE A O 1
ATOM 2106 N N . PHE A 1 270 ? 11.752 -29.828 -10.325 1.00 66.31 270 PHE A N 1
ATOM 2107 C CA . PHE A 1 270 ? 10.321 -29.836 -10.631 1.00 66.31 270 PHE A CA 1
ATOM 2108 C C . PHE A 1 270 ? 10.074 -30.489 -11.998 1.00 66.31 270 PHE A C 1
ATOM 2110 O O . PHE A 1 270 ? 10.955 -30.459 -12.855 1.00 66.31 270 PHE A O 1
ATOM 2117 N N . ILE A 1 271 ? 8.870 -31.027 -12.223 1.00 67.31 271 ILE A N 1
ATOM 2118 C CA . ILE A 1 271 ? 8.411 -31.486 -13.542 1.00 67.31 271 ILE A CA 1
ATOM 2119 C C . ILE A 1 271 ? 7.255 -30.581 -13.987 1.00 67.31 271 ILE A C 1
ATOM 2121 O O . ILE A 1 271 ? 6.283 -30.393 -13.260 1.00 67.31 271 ILE A O 1
ATOM 2125 N N . ARG A 1 272 ? 7.347 -29.996 -15.178 1.00 67.69 272 ARG A N 1
ATOM 2126 C CA . ARG A 1 272 ? 6.276 -29.209 -15.804 1.00 67.69 272 ARG A CA 1
ATOM 2127 C C . ARG A 1 272 ? 5.772 -29.974 -17.021 1.00 67.69 272 ARG A C 1
ATOM 2129 O O . ARG A 1 272 ? 6.588 -30.315 -17.863 1.00 67.69 272 ARG A O 1
ATOM 2136 N N . SER A 1 273 ? 4.473 -30.256 -17.113 1.00 62.59 273 SER A N 1
ATOM 2137 C CA . SER A 1 273 ? 3.860 -30.742 -18.357 1.00 62.59 273 SER A CA 1
ATOM 2138 C C . SER A 1 273 ? 3.260 -29.558 -19.119 1.00 62.59 273 SER A C 1
ATOM 2140 O O . SER A 1 273 ? 2.825 -28.583 -18.500 1.00 62.59 273 SER A O 1
ATOM 2142 N N . GLU A 1 274 ? 3.209 -29.632 -20.451 1.00 56.19 274 GLU A N 1
ATOM 2143 C CA . GLU A 1 274 ? 2.554 -28.612 -21.288 1.00 56.19 274 GLU A CA 1
ATOM 2144 C C . GLU A 1 274 ? 1.057 -28.432 -20.963 1.00 56.19 274 GLU A C 1
ATOM 2146 O O . GLU A 1 274 ? 0.514 -27.347 -21.160 1.00 56.19 274 GLU A O 1
ATOM 2151 N N . ASN A 1 275 ? 0.409 -29.441 -20.365 1.00 51.78 275 ASN A N 1
ATOM 2152 C CA . ASN A 1 275 ? -0.997 -29.387 -19.937 1.00 51.78 275 ASN A CA 1
ATOM 2153 C C . ASN A 1 275 ? -1.202 -28.846 -18.506 1.00 51.78 275 ASN A C 1
ATOM 2155 O O . ASN A 1 275 ? -2.328 -28.818 -18.006 1.00 51.78 275 ASN A O 1
ATOM 2159 N N . GLY A 1 276 ? -0.131 -28.432 -17.822 1.00 47.59 276 GLY A N 1
ATOM 2160 C CA . GLY A 1 276 ? -0.174 -27.919 -16.454 1.00 47.59 276 GLY A CA 1
ATOM 2161 C C . GLY A 1 276 ? 1.017 -28.365 -15.605 1.00 47.59 276 GLY A C 1
ATOM 2162 O O . GLY A 1 276 ? 1.683 -29.369 -15.862 1.00 47.59 276 GLY A O 1
ATOM 2163 N N . VAL A 1 277 ? 1.307 -27.602 -14.551 1.00 44.47 277 VAL A N 1
ATOM 2164 C CA . VAL A 1 277 ? 2.414 -27.895 -13.631 1.00 44.47 277 VAL A CA 1
ATOM 2165 C C . VAL A 1 277 ? 2.013 -29.045 -12.696 1.00 44.47 277 VAL A C 1
ATOM 2167 O O . VAL A 1 277 ? 1.092 -28.889 -11.897 1.00 44.47 277 VAL A O 1
ATOM 2170 N N . VAL A 1 278 ? 2.716 -30.182 -12.751 1.00 49.31 278 VAL A N 1
ATOM 2171 C CA . VAL A 1 278 ? 2.538 -31.302 -11.809 1.00 49.31 278 VAL A CA 1
ATOM 2172 C C . VAL A 1 278 ? 3.732 -31.351 -10.868 1.00 49.31 278 VAL A C 1
ATOM 2174 O O . VAL A 1 278 ? 4.851 -31.688 -11.239 1.00 49.31 278 VAL A O 1
ATOM 2177 N N . LEU A 1 279 ? 3.493 -31.013 -9.609 1.00 47.19 279 LEU A N 1
ATOM 2178 C CA . LEU A 1 279 ? 4.542 -30.841 -8.617 1.00 47.19 279 LEU A CA 1
ATOM 2179 C C . LEU A 1 279 ? 4.667 -32.116 -7.778 1.00 47.19 279 LEU A C 1
ATOM 2181 O O . LEU A 1 279 ? 3.798 -32.400 -6.953 1.00 47.19 279 LEU A O 1
ATOM 2185 N N . GLN A 1 280 ? 5.751 -32.874 -7.949 1.00 46.66 280 GLN A N 1
ATOM 2186 C CA . GLN A 1 280 ? 6.059 -33.993 -7.061 1.00 46.66 280 GLN A CA 1
ATOM 2187 C C . GLN A 1 280 ? 7.389 -33.780 -6.337 1.00 46.66 280 GLN A C 1
ATOM 2189 O O . GLN A 1 280 ? 8.446 -33.686 -6.953 1.00 46.66 280 GLN A O 1
ATOM 2194 N N . LYS A 1 281 ? 7.336 -33.805 -5.002 1.00 41.38 281 LYS A N 1
ATOM 2195 C CA . LYS A 1 281 ? 8.479 -34.163 -4.160 1.00 41.38 281 LYS A CA 1
ATOM 2196 C C . LYS A 1 281 ? 8.484 -35.690 -4.056 1.00 41.38 281 LYS A C 1
ATOM 2198 O O . LYS A 1 281 ? 7.662 -36.247 -3.333 1.00 41.38 281 LYS A O 1
ATOM 2203 N N . ILE A 1 282 ? 9.330 -36.386 -4.817 1.00 41.19 282 ILE A N 1
ATOM 2204 C CA . ILE A 1 282 ? 9.473 -37.843 -4.663 1.00 41.19 282 ILE A CA 1
ATOM 2205 C C . ILE A 1 282 ? 10.186 -38.084 -3.330 1.00 41.19 282 ILE A C 1
ATOM 2207 O O . ILE A 1 282 ? 11.342 -37.709 -3.192 1.00 41.19 282 ILE A O 1
ATOM 2211 N N . SER A 1 283 ? 9.509 -38.679 -2.348 1.00 33.44 283 SER A N 1
ATOM 2212 C CA . SER A 1 283 ? 10.153 -39.261 -1.165 1.00 33.44 283 SER A CA 1
ATOM 2213 C C . SER A 1 283 ? 10.397 -40.739 -1.442 1.00 33.44 283 SER A C 1
ATOM 2215 O O . SER A 1 283 ? 9.444 -41.507 -1.541 1.00 33.44 283 SER A O 1
ATOM 2217 N N . ILE A 1 284 ? 11.659 -41.148 -1.565 1.00 33.69 284 ILE A N 1
ATOM 2218 C CA . ILE A 1 284 ? 12.016 -42.569 -1.556 1.00 33.69 284 ILE A CA 1
ATOM 2219 C C . ILE A 1 284 ? 12.001 -43.008 -0.089 1.00 33.69 284 ILE A C 1
ATOM 2221 O O . ILE A 1 284 ? 12.862 -42.601 0.690 1.00 33.69 284 ILE A O 1
ATOM 2225 N N . GLN A 1 285 ? 11.009 -43.807 0.310 1.00 29.95 285 GLN A N 1
ATOM 2226 C CA . GLN A 1 285 ? 11.193 -44.668 1.474 1.00 29.95 285 GLN A CA 1
ATOM 2227 C C . GLN A 1 285 ? 12.136 -45.785 1.038 1.00 29.95 285 GLN A C 1
ATOM 2229 O O . GLN A 1 285 ? 11.771 -46.629 0.221 1.00 29.95 285 GLN A O 1
ATOM 2234 N N . ASN A 1 286 ? 13.364 -45.759 1.555 1.00 28.70 286 ASN A N 1
ATOM 2235 C CA . ASN A 1 286 ? 14.251 -46.910 1.493 1.00 28.70 286 ASN A CA 1
ATOM 2236 C C . ASN A 1 286 ? 13.597 -48.043 2.289 1.00 28.70 286 ASN A C 1
ATOM 2238 O O . ASN A 1 286 ? 13.772 -48.132 3.501 1.00 28.70 286 ASN A O 1
ATOM 2242 N N . ASN A 1 287 ? 12.856 -48.918 1.614 1.00 29.33 287 ASN A N 1
ATOM 2243 C CA . ASN A 1 287 ? 12.654 -50.260 2.130 1.00 29.33 287 ASN A CA 1
ATOM 2244 C C . ASN A 1 287 ? 13.927 -51.032 1.811 1.00 29.33 287 ASN A C 1
ATOM 2246 O O . ASN A 1 287 ? 14.108 -51.532 0.703 1.00 29.33 287 ASN A O 1
ATOM 2250 N N . ALA A 1 288 ? 14.827 -51.041 2.789 1.00 30.89 288 ALA A N 1
ATOM 2251 C CA . ALA A 1 288 ? 15.975 -51.921 2.804 1.00 30.89 288 ALA A CA 1
ATOM 2252 C C . ALA A 1 288 ? 15.535 -53.371 2.531 1.00 30.89 288 ALA A C 1
ATOM 2254 O O . ALA A 1 288 ? 14.593 -53.877 3.148 1.00 30.89 288 ALA A O 1
ATOM 2255 N N . ARG A 1 289 ? 16.252 -54.027 1.624 1.00 30.89 289 ARG A N 1
ATOM 2256 C CA . ARG A 1 289 ? 16.639 -55.428 1.754 1.00 30.89 289 ARG A CA 1
ATOM 2257 C C . ARG A 1 289 ? 18.134 -55.499 1.515 1.00 30.89 289 ARG A C 1
ATOM 2259 O O . ARG A 1 289 ? 18.583 -54.816 0.568 1.00 30.89 289 ARG A O 1
#